Protein 6IDN (pdb70)

CATH classification: 3.20.20.80

InterPro domains:
  IPR001223 Glycoside hydrolase family 18, catalytic domain [PF00704] (3-207)
  IPR001223 Glycoside hydrolase family 18, catalytic domain [PS51910] (1-272)
  IPR001579 Glycosyl hydrolase family 18, active site [PS01095] (119-127)
  IPR017853 Glycoside hydrolase superfamily [SSF51445] (2-263)
  IPR045321 Chitinase Cts1-like [cd02877] (1-270)

Sequence (272 aa):
GEIAIYWGQDGGEGSLRETCDTDDYDIINIGFLTTFGHSTTPILNLTKHCNPATSACKFLSSEISYCKSKGIKVFLSSLGGGTGNYYLSSRDDDAASVAQYLWNNFLGGQSESRPLGDESLLDGIDFDIEEDGSNDYYDTLAEQLWILGGRRSGSNVYLAAAPACEFPDYYYLREAINTSLFDYVWVQFYNNPRCHYLGNATTNLLNSWNNDWSSTILTDDLFLGLPAAPQAAPGGGFIEADDLISEVLPTIKATYDYGGVMLWSKYYDDDDYSSSKIKPDV

Solvent-accessible surface area: 11115 Å² total; per-residue (Å²): 72,49,0,0,0,3,5,0,60,47,29,65,8,21,41,0,95,104,0,0,63,56,91,24,8,40,0,0,0,0,1,11,0,19,12,0,3,38,119,41,116,28,94,14,58,1,45,184,40,17,73,20,96,91,65,55,0,78,105,2,20,76,27,0,44,64,0,57,90,78,60,11,50,0,0,0,0,0,0,1,57,120,32,78,3,86,3,65,40,146,115,18,0,34,72,9,0,74,46,0,19,40,16,0,2,40,10,133,40,186,58,13,24,2,8,116,48,33,6,27,0,0,0,0,5,3,71,46,36,50,22,60,71,1,39,4,0,0,67,47,0,146,66,22,4,60,194,66,74,53,116,21,53,1,0,0,2,1,37,0,77,73,59,12,141,59,0,130,73,0,8,124,29,53,50,3,36,11,0,0,0,12,0,18,84,21,75,177,8,5,32,117,70,81,7,79,77,0,30,73,10,0,68,98,51,3,41,83,21,116,8,107,43,0,0,0,0,0,0,4,18,73,125,9,3,126,43,26,4,60,1,82,5,95,49,0,44,80,67,0,1,80,55,0,93,91,23,191,7,32,7,0,0,0,0,58,6,32,102,72,11,137,66,8,2,63,114,0,58,116,52,18

B-factor: mean 26.03, std 10.01, range [10.82, 67.91]

Secondary structure (DSSP, 8-state):
-EEEEEESS-TTS--HHHHHHTS--SEEEEEEEEEESTTPPPEE--TTS--GGGTTTTTHHHHHHHHHHTT-EEEEEEEESS-EE---SHHHHHHHHHHHHHHTSSS--S--TT-SSPP-EEEEEE-SS--TTHHHHHHHHHHHHHHHT---EEEE--BSSSSPTTTHHHHTTS--SEEEEE-SS-TTTS-BSBSHHHHHIIIIIGGGS--SEEEEEEESSGGG-TTS----HHHIIIIIHHHHTTSTTEEEEEEE-GGG-SSHHHHHGGG-

Organism: NCBI:txid89640

Structure (mmCIF, N/CA/C/O backbone):
data_6IDN
#
_entry.id   6IDN
#
_cell.length_a   59.490
_cell.length_b   59.490
_cell.length_c   171.200
_cell.angle_alpha   90.000
_cell.angle_beta   90.000
_cell.angle_gamma   90.000
#
_symmetry.space_group_name_H-M   'P 43 21 2'
#
loop_
_entity.id
_entity.type
_entity.pdbx_description
1 polymer 'ICChI, a glycosylated chitinase'
2 branched alpha-L-fucopyranose-(1-3)-[2-acetamido-2-deoxy-beta-D-glucopyranose-(1-4)]2-acetamido-2-deoxy-beta-D-glucopyranose
3 branched beta-D-xylopyranose-(1-2)-[alpha-D-mannopyranose-(1-3)]beta-D-mannopyranose-(1-4)-2-acetamido-2-deoxy-beta-D-glucopyranose-(1-4)-[alpha-L-fucopyranose-(1-3)]2-acetamido-2-deoxy-beta-D-glucopyranose
4 non-polymer 'CALCIUM ION'
5 water water
#
loop_
_atom_site.group_PDB
_atom_site.id
_atom_site.type_symbol
_atom_site.label_atom_id
_atom_site.label_alt_id
_atom_site.label_comp_id
_atom_site.label_asym_id
_atom_site.label_entity_id
_atom_site.label_seq_id
_atom_site.pdbx_PDB_ins_code
_atom_site.Cartn_x
_atom_site.Cartn_y
_atom_site.Cartn_z
_atom_site.occupancy
_atom_site.B_iso_or_equiv
_atom_site.auth_seq_id
_atom_site.auth_comp_id
_atom_site.auth_asym_id
_atom_site.auth_atom_id
_atom_site.pdbx_PDB_model_num
ATOM 1 N N . GLY A 1 1 ? 27.80168 31.81694 24.29600 1.000 42.76371 1 GLY A N 1
ATOM 2 C CA . GLY A 1 1 ? 26.35704 31.97796 24.28771 1.000 25.12962 1 GLY A CA 1
ATOM 3 C C . GLY A 1 1 ? 25.61252 30.66085 24.37788 1.000 23.78129 1 GLY A C 1
ATOM 4 O O . GLY A 1 1 ? 26.16840 29.60339 24.08427 1.000 28.18222 1 GLY A O 1
ATOM 5 N N . GLU A 1 2 ? 24.34742 30.73443 24.78601 1.000 19.66748 2 GLU A N 1
ATOM 6 C CA . GLU A 1 2 ? 23.48456 29.57875 24.98134 1.000 18.65149 2 GLU A CA 1
ATOM 7 C C . GLU A 1 2 ? 22.27764 29.66758 24.05463 1.000 20.72291 2 GLU A C 1
ATOM 8 O O . GLU A 1 2 ? 21.92133 30.73971 23.56344 1.000 19.69853 2 GLU A O 1
ATOM 14 N N . ILE A 1 3 ? 21.64274 28.52255 23.82389 1.000 19.98543 3 ILE A N 1
ATOM 15 C CA . ILE A 1 3 ? 20.35553 28.46995 23.14189 1.000 19.65225 3 ILE A CA 1
ATOM 16 C C . ILE A 1 3 ? 19.31995 27.91287 24.10547 1.000 22.19837 3 ILE A C 1
ATOM 17 O O . ILE A 1 3 ? 19.53517 26.85830 24.71414 1.000 22.15522 3 ILE A O 1
ATOM 22 N N . ALA A 1 4 ? 18.20595 28.62541 24.24541 1.000 17.06346 4 ALA A N 1
ATOM 23 C CA . ALA A 1 4 ? 17.04315 28.15989 24.98735 1.000 16.96421 4 ALA A CA 1
ATOM 24 C C . ALA A 1 4 ? 15.94312 27.83273 23.99467 1.000 18.14739 4 ALA A C 1
ATOM 25 O O . ALA A 1 4 ? 15.81213 28.50173 22.96885 1.000 18.76088 4 ALA A O 1
ATOM 27 N N . ILE A 1 5 ? 15.14702 26.81067 24.29190 1.000 18.65046 5 ILE A N 1
ATOM 28 C CA . ILE A 1 5 ? 14.05001 26.45843 23.40034 1.000 19.46738 5 ILE A CA 1
ATOM 29 C C . ILE A 1 5 ? 12.83456 26.07135 24.22261 1.000 18.39069 5 ILE A C 1
ATOM 30 O O . ILE A 1 5 ? 12.95402 25.54493 25.33090 1.000 20.08239 5 ILE A O 1
ATOM 35 N N . TYR A 1 6 ? 11.65287 26.32899 23.65447 1.000 17.59273 6 TYR A N 1
ATOM 36 C CA . TYR A 1 6 ? 10.39014 25.89859 24.24299 1.000 16.59784 6 TYR A CA 1
ATOM 37 C C . TYR A 1 6 ? 10.00750 24.49985 23.77131 1.000 18.69650 6 TYR A C 1
ATOM 38 O O . TYR A 1 6 ? 10.10081 24.17597 22.58270 1.000 20.56788 6 TYR A O 1
ATOM 47 N N . TRP A 1 7 ? 9.54236 23.69410 24.71559 1.000 18.78075 7 TRP A N 1
ATOM 48 C CA . TRP A 1 7 ? 9.06892 22.34926 24.43282 1.000 18.98771 7 TRP A CA 1
ATOM 49 C C . TRP A 1 7 ? 7.76498 22.13501 25.18399 1.000 21.69481 7 TRP A C 1
ATOM 50 O O . TRP A 1 7 ? 7.55626 22.69615 26.26326 1.000 19.97964 7 TRP A O 1
ATOM 61 N N . GLY A 1 8 ? 6.87709 21.34427 24.58831 1.000 23.09226 8 GLY A N 1
ATOM 62 C CA . GLY A 1 8 ? 5.65171 20.96260 25.26181 1.000 23.51864 8 GLY A CA 1
ATOM 63 C C . GLY A 1 8 ? 4.38616 21.15568 24.45402 1.000 26.59726 8 GLY A C 1
ATOM 64 O O . GLY A 1 8 ? 3.37559 20.50267 24.72600 1.000 26.80750 8 GLY A O 1
ATOM 65 N N . GLN A 1 9 ? 4.41315 22.04299 23.45791 1.000 26.33970 9 GLN A N 1
ATOM 66 C CA . GLN A 1 9 ? 3.18307 22.49036 22.82416 1.000 25.37455 9 GLN A CA 1
ATOM 67 C C . GLN A 1 9 ? 2.92366 21.84226 21.46612 1.000 27.12357 9 GLN A C 1
ATOM 68 O O . GLN A 1 9 ? 2.04298 22.30439 20.72885 1.000 29.86961 9 GLN A O 1
ATOM 74 N N . ASP A 1 10 ? 3.62947 20.76227 21.13281 1.000 30.05549 10 ASP A N 1
ATOM 75 C CA . ASP A 1 10 ? 3.25215 19.93464 19.99129 1.000 28.84194 10 ASP A CA 1
ATOM 76 C C . ASP A 1 10 ? 3.75191 18.51567 20.22600 1.000 28.60725 10 ASP A C 1
ATOM 77 O O . ASP A 1 10 ? 4.96334 18.28567 20.30241 1.000 32.03309 10 ASP A O 1
ATOM 82 N N . GLY A 1 11 ? 2.81749 17.56640 20.34673 1.000 30.41431 11 GLY A N 1
ATOM 83 C CA . GLY A 1 11 ? 3.16436 16.19364 20.68778 1.000 32.97196 11 GLY A CA 1
ATOM 84 C C . GLY A 1 11 ? 4.08331 15.50890 19.69539 1.000 37.65147 11 GLY A C 1
ATOM 85 O O . GLY A 1 11 ? 4.72527 14.51311 20.04481 1.000 37.16468 11 GLY A O 1
ATOM 86 N N . GLY A 1 12 ? 4.16920 16.01910 18.47108 1.000 35.96067 12 GLY A N 1
ATOM 87 C CA . GLY A 1 12 ? 5.06750 15.47806 17.47363 1.000 34.75711 12 GLY A CA 1
ATOM 88 C C . GLY A 1 12 ? 6.45149 16.08775 17.42276 1.000 39.27085 12 GLY A C 1
ATOM 89 O O . GLY A 1 12 ? 7.24105 15.72827 16.54089 1.000 39.01639 12 GLY A O 1
ATOM 90 N N . GLU A 1 13 ? 6.78810 16.99436 18.34107 1.000 31.34921 13 GLU A N 1
ATOM 91 C CA . GLU A 1 13 ? 8.09369 17.64123 18.29927 1.000 29.47540 13 GLU A CA 1
ATOM 92 C C . GLU A 1 13 ? 9.20890 16.77333 18.86022 1.000 37.14709 13 GLU A C 1
ATOM 93 O O . GLU A 1 13 ? 10.35754 17.22336 18.90519 1.000 30.02046 13 GLU A O 1
ATOM 99 N N . GLY A 1 14 ? 8.91427 15.54057 19.25331 1.000 31.46184 14 GLY A N 1
ATOM 100 C CA . GLY A 1 14 ? 9.90650 14.68758 19.86828 1.000 35.48900 14 GLY A CA 1
ATOM 101 C C . GLY A 1 14 ? 9.81029 14.70787 21.38563 1.000 30.85869 14 GLY A C 1
ATOM 102 O O . GLY A 1 14 ? 9.22629 15.60845 21.99427 1.000 30.27010 14 GLY A O 1
ATOM 103 N N . SER A 1 15 ? 10.38626 13.67763 22.00431 1.000 31.98601 15 SER A N 1
ATOM 104 C CA . SER A 1 15 ? 10.39051 13.60113 23.45654 1.000 31.16426 15 SER A CA 1
ATOM 105 C C . SER A 1 15 ? 11.34365 14.63997 24.04051 1.000 32.54587 15 SER A C 1
ATOM 106 O O . SER A 1 15 ? 12.17569 15.23442 23.34485 1.000 33.22449 15 SER A O 1
ATOM 109 N N . LEU A 1 16 ? 11.19574 14.88514 25.34026 1.000 30.48103 16 LEU A N 1
ATOM 110 C CA . LEU A 1 16 ? 12.12648 15.78608 26.00486 1.000 26.27607 16 LEU A CA 1
ATOM 111 C C . LEU A 1 16 ? 13.54405 15.23001 25.94357 1.000 27.22385 16 LEU A C 1
ATOM 112 O O . LEU A 1 16 ? 14.50351 15.97559 25.72706 1.000 29.06782 16 LEU A O 1
ATOM 117 N N . ARG A 1 17 ? 13.69168 13.91092 26.10664 1.000 29.23873 17 ARG A N 1
ATOM 118 C CA . ARG A 1 17 ? 15.01114 13.29245 25.99713 1.000 30.50577 17 ARG A CA 1
ATOM 119 C C . ARG A 1 17 ? 15.61651 13.52470 24.61723 1.000 30.90554 17 ARG A C 1
ATOM 120 O O . ARG A 1 17 ? 16.79418 13.87569 24.49740 1.000 30.72544 17 ARG A O 1
ATOM 128 N N . GLU A 1 18 ? 14.82625 13.32005 23.56162 1.000 31.65099 18 GLU A N 1
ATOM 129 C CA . GLU A 1 18 ? 15.33037 13.54878 22.21169 1.000 32.19523 18 GLU A CA 1
ATOM 130 C C . GLU A 1 18 ? 15.68832 15.01225 22.00317 1.000 30.07983 18 GLU A C 1
ATOM 131 O O . GLU A 1 18 ? 16.67595 15.33625 21.32960 1.000 30.29734 18 GLU A O 1
ATOM 137 N N . THR A 1 19 ? 14.88251 15.90854 22.56133 1.000 28.20221 19 THR A N 1
ATOM 138 C CA . THR A 1 19 ? 15.18870 17.32850 22.47947 1.000 26.28020 19 THR A CA 1
ATOM 139 C C . THR A 1 19 ? 16.53692 17.63173 23.12256 1.000 27.79736 19 THR A C 1
ATOM 140 O O . THR A 1 19 ? 17.38064 18.32475 22.53997 1.000 25.92282 19 THR A O 1
ATOM 144 N N . CYS A 1 20 ? 16.77329 17.09199 24.31795 1.000 29.42035 20 CYS A N 1
ATOM 145 C CA . CYS A 1 20 ? 18.06401 17.30819 24.95512 1.000 26.13812 20 CYS A CA 1
ATOM 146 C C . CYS A 1 20 ? 19.18709 16.65054 24.16573 1.000 27.67786 20 CYS A C 1
ATOM 147 O O . CYS A 1 20 ? 20.29095 17.19757 24.07863 1.000 28.48758 20 CYS A O 1
ATOM 150 N N . ASP A 1 21 ? 18.92398 15.47875 23.57860 1.000 29.56046 21 ASP A N 1
ATOM 151 C CA . ASP A 1 21 ? 19.95024 14.75551 22.83753 1.000 31.58939 21 ASP A CA 1
ATOM 152 C C . ASP A 1 21 ? 20.33289 15.41610 21.50987 1.000 31.61155 21 ASP A C 1
ATOM 153 O O . ASP A 1 21 ? 21.26889 14.94801 20.85486 1.000 33.30578 21 ASP A O 1
ATOM 158 N N . THR A 1 22 ? 19.66073 16.48624 21.08454 1.000 30.64901 22 THR A N 1
ATOM 159 C CA . THR A 1 22 ? 20.18702 17.24904 19.95714 1.000 33.18857 22 THR A CA 1
ATOM 160 C C . THR A 1 22 ? 21.51250 17.90708 20.29953 1.000 29.62107 22 THR A C 1
ATOM 161 O O . THR A 1 22 ? 22.29097 18.21813 19.38770 1.000 31.20763 22 THR A O 1
ATOM 165 N N . ASP A 1 23 ? 21.77742 18.12282 21.59124 1.000 28.64214 23 ASP A N 1
ATOM 166 C CA . ASP A 1 23 ? 22.95687 18.82777 22.07795 1.000 29.06704 23 ASP A CA 1
ATOM 167 C C . ASP A 1 23 ? 23.01981 20.26157 21.55065 1.000 30.89238 23 ASP A C 1
ATOM 168 O O . ASP A 1 23 ? 24.07028 20.90539 21.60525 1.000 31.13504 23 ASP A O 1
ATOM 173 N N . ASP A 1 24 ? 21.89095 20.77395 21.05497 1.000 25.83759 24 ASP A N 1
ATOM 174 C CA . ASP A 1 24 ? 21.79898 22.15348 20.58961 1.000 28.54166 24 ASP A CA 1
ATOM 175 C C . ASP A 1 24 ? 21.33577 23.11636 21.66835 1.000 28.19832 24 ASP A C 1
ATOM 176 O O . ASP A 1 24 ? 21.53097 24.33020 21.51662 1.000 28.04438 24 ASP A O 1
ATOM 181 N N . TYR A 1 25 ? 20.72187 22.62072 22.74296 1.000 25.01537 25 TYR A N 1
ATOM 182 C CA . TYR A 1 25 ? 20.04717 23.48190 23.70876 1.000 20.33438 25 TYR A CA 1
ATOM 183 C C . TYR A 1 25 ? 20.71380 23.41127 25.07323 1.000 24.36276 25 TYR A C 1
ATOM 184 O O . TYR A 1 25 ? 21.10249 22.33339 25.54451 1.000 25.65966 25 TYR A O 1
ATOM 193 N N . ASP A 1 26 ? 20.85291 24.57524 25.68631 1.000 21.16038 26 ASP A N 1
ATOM 194 C CA . ASP A 1 26 ? 21.35401 24.69269 27.04137 1.000 21.15904 26 ASP A CA 1
ATOM 195 C C . ASP A 1 26 ? 20.25353 24.87903 28.06812 1.000 20.31156 26 ASP A C 1
ATOM 196 O O . ASP A 1 26 ? 20.50244 24.63713 29.25119 1.000 18.55530 26 ASP A O 1
ATOM 201 N N . ILE A 1 27 ? 19.06666 25.31474 27.63549 1.000 20.13639 27 ILE A N 1
ATOM 202 C CA . ILE A 1 27 ? 17.90403 25.56207 28.49240 1.000 18.05735 27 ILE A CA 1
ATOM 203 C C . ILE A 1 27 ? 16.65658 25.08626 27.76101 1.000 18.49669 27 ILE A C 1
ATOM 204 O O . ILE A 1 27 ? 16.49061 25.36376 26.56842 1.000 17.97029 27 ILE A O 1
ATOM 209 N N . ILE A 1 28 ? 15.78461 24.36541 28.46422 1.000 20.21127 28 ILE A N 1
ATOM 210 C CA . ILE A 1 28 ? 14.49377 23.94364 27.92218 1.000 20.73445 28 ILE A CA 1
ATOM 211 C C . ILE A 1 28 ? 13.41075 24.60120 28.75273 1.000 15.76730 28 ILE A C 1
ATOM 212 O O . ILE A 1 28 ? 13.35342 24.39403 29.96880 1.000 18.07289 28 ILE A O 1
ATOM 217 N N . ASN A 1 29 ? 12.53345 25.36005 28.10197 1.000 16.56863 29 ASN A N 1
ATOM 218 C CA . ASN A 1 29 ? 11.34094 25.89115 28.76183 1.000 16.95292 29 ASN A CA 1
ATOM 219 C C . ASN A 1 29 ? 10.16966 24.96913 28.44953 1.000 17.76426 29 ASN A C 1
ATOM 220 O O . ASN A 1 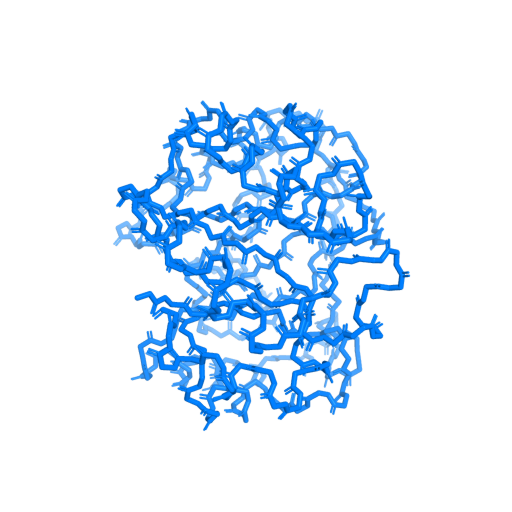29 ? 9.73911 24.88313 27.29681 1.000 17.98426 29 ASN A O 1
ATOM 225 N N . ILE A 1 30 ? 9.63004 24.31252 29.47308 1.000 17.57181 30 ILE A N 1
ATOM 226 C CA . ILE A 1 30 ? 8.47967 23.42639 29.30304 1.000 19.18707 30 ILE A CA 1
ATOM 227 C C . ILE A 1 30 ? 7.21846 24.27250 29.47283 1.000 18.53434 30 ILE A C 1
ATOM 228 O O . ILE A 1 30 ? 6.93575 24.76830 30.56695 1.000 18.68332 30 ILE A O 1
ATOM 233 N N . GLY A 1 31 ? 6.45126 24.43767 28.40232 1.000 19.61537 31 GLY A N 1
ATOM 234 C CA . GLY A 1 31 ? 5.22828 25.23355 28.43833 1.000 20.15540 31 GLY A CA 1
ATOM 235 C C . GLY A 1 31 ? 4.03286 24.33480 28.17544 1.000 21.08498 31 GLY A C 1
ATOM 236 O O . GLY A 1 31 ? 4.13749 23.38485 27.39573 1.000 22.32603 31 GLY A O 1
ATOM 237 N N . PHE A 1 32 ? 2.89305 24.62525 28.81859 1.000 23.13739 32 PHE A N 1
ATOM 238 C CA . PHE A 1 32 ? 2.65108 25.80177 29.65783 1.000 22.36051 32 PHE A CA 1
ATOM 239 C C . PHE A 1 32 ? 1.75889 25.48991 30.84449 1.000 20.50634 32 PHE A C 1
ATOM 240 O O . PHE A 1 32 ? 0.88800 24.62799 30.76255 1.000 21.37714 32 PHE A O 1
ATOM 248 N N . LEU A 1 33 ? 1.95586 26.20391 31.95079 1.000 19.31267 33 LEU A N 1
ATOM 249 C CA . LEU A 1 33 ? 0.95237 26.23124 33.01593 1.000 20.66547 33 LEU A CA 1
ATOM 250 C C . LEU A 1 33 ? -0.07157 27.28537 32.60949 1.000 21.70247 33 LEU A C 1
ATOM 251 O O . LEU A 1 33 ? 0.19032 28.48886 32.70019 1.000 20.12331 33 LEU A O 1
ATOM 256 N N . THR A 1 34 ? -1.23176 26.83675 32.11856 1.000 22.82335 34 THR A N 1
ATOM 257 C CA . THR A 1 34 ? -2.17945 27.72270 31.44803 1.000 21.55338 34 THR A CA 1
ATOM 258 C C . THR A 1 34 ? -3.28964 28.25206 32.34929 1.000 25.60240 34 THR A C 1
ATOM 259 O O . THR A 1 34 ? -3.92992 29.24697 31.98238 1.000 22.68325 34 THR A O 1
ATOM 263 N N . THR A 1 35 ? -3.55166 27.60980 33.49058 1.000 22.91889 35 THR A N 1
ATOM 264 C CA . THR A 1 35 ? -4.41472 28.16055 34.53080 1.000 21.74317 35 THR A CA 1
ATOM 265 C C . THR A 1 35 ? -3.62973 28.20801 35.83209 1.000 19.49154 35 THR A C 1
ATOM 266 O O . THR A 1 35 ? -3.02875 27.20303 36.22264 1.000 22.47239 35 THR A O 1
ATOM 270 N N . PHE A 1 36 ? -3.61325 29.37486 36.47861 1.000 21.97051 36 PHE A N 1
ATOM 271 C CA . PHE A 1 36 ? -3.07194 29.51401 37.82944 1.000 20.39165 36 PHE A CA 1
ATOM 272 C C . PHE A 1 36 ? -3.54245 30.84200 38.40155 1.000 20.92525 36 PHE A C 1
ATOM 273 O O . PHE A 1 36 ? -4.00715 31.71949 37.67058 1.000 21.06765 36 PHE A O 1
ATOM 281 N N . GLY A 1 37 ? -3.43128 30.96592 39.72198 1.000 20.23632 37 GLY A N 1
ATOM 282 C CA . GLY A 1 37 ? -3.80098 32.18010 40.41539 1.000 21.99793 37 GLY A CA 1
ATOM 283 C C . GLY A 1 37 ? -5.28586 32.24506 40.71225 1.000 20.99464 37 GLY A C 1
ATOM 284 O O . GLY A 1 37 ? -6.08232 31.40694 40.29417 1.000 23.41428 37 GLY A O 1
ATOM 285 N N . HIS A 1 38 ? -5.65387 33.29389 41.44973 1.000 24.23634 38 HIS A N 1
ATOM 286 C CA . HIS A 1 38 ? -7.04204 33.59718 41.81424 1.000 24.35888 38 HIS A CA 1
ATOM 287 C C . HIS A 1 38 ? -7.78563 32.34845 42.30503 1.000 27.01881 38 HIS A C 1
ATOM 288 O O . HIS A 1 38 ? -8.93818 32.09056 41.94499 1.000 27.70265 38 HIS A O 1
ATOM 295 N N . SER A 1 39 ? -7.09533 31.56254 43.14098 1.000 28.20705 39 SER A N 1
ATOM 296 C CA . SER A 1 39 ? -7.64868 30.43339 43.88747 1.000 26.28836 39 SER A CA 1
ATOM 297 C C . SER A 1 39 ? -8.03478 29.25460 43.00180 1.000 27.64279 39 SER A C 1
ATOM 298 O O . SER A 1 39 ? -8.78715 28.37616 43.43822 1.000 33.64532 39 SER A O 1
ATOM 301 N N . THR A 1 40 ? -7.52058 29.19402 41.77614 1.000 29.21066 40 THR A N 1
ATOM 302 C CA . THR A 1 40 ? -7.75583 28.04613 40.91844 1.000 24.31031 40 THR A CA 1
ATOM 303 C C . THR A 1 40 ? -6.80856 26.90717 41.26134 1.000 34.00645 40 THR A C 1
ATOM 304 O O . THR A 1 40 ? -5.71982 27.10511 41.80274 1.000 27.83337 40 THR A O 1
ATOM 308 N N . THR A 1 41 ? -7.24245 25.70144 40.92875 1.000 29.38081 41 THR A N 1
ATOM 309 C CA . THR A 1 41 ? -6.32969 24.57593 40.83734 1.000 29.70913 41 THR A CA 1
ATOM 310 C C . THR A 1 41 ? -5.53841 24.70411 39.54222 1.000 25.93146 41 THR A C 1
ATOM 311 O O . THR A 1 41 ? -6.13803 24.68517 38.46208 1.000 29.07492 41 THR A O 1
ATOM 315 N N . PRO A 1 42 ? -4.21631 24.86887 39.59578 1.000 26.00489 42 PRO A N 1
ATOM 316 C CA . PRO A 1 42 ? -3.47295 25.12935 38.35906 1.000 24.75510 42 PRO A CA 1
ATOM 317 C C . PRO A 1 42 ? -3.58037 23.97478 37.37589 1.000 28.23443 42 PRO A C 1
ATOM 318 O O . PRO A 1 42 ? -3.78707 22.81536 37.75047 1.000 28.31560 42 PRO A O 1
ATOM 322 N N . ILE A 1 43 ? -3.48363 24.31999 36.09764 1.000 26.22730 43 ILE A N 1
ATOM 323 C CA . ILE A 1 43 ? -3.61732 23.36577 35.00610 1.000 26.83576 43 ILE A CA 1
ATOM 324 C C . ILE A 1 43 ? -2.35176 23.42855 34.16703 1.000 23.66495 43 ILE A C 1
ATOM 325 O O . ILE A 1 43 ? -1.95267 24.50981 33.71152 1.000 27.08985 43 ILE A O 1
ATOM 330 N N . LEU A 1 44 ? -1.72922 22.27673 33.95187 1.000 26.26910 44 LEU A N 1
ATOM 331 C CA . LEU A 1 44 ? -0.55694 22.17216 33.09554 1.000 25.64285 44 LEU A CA 1
ATOM 332 C C . LEU A 1 44 ? -0.95698 21.52700 31.77699 1.000 26.66711 44 LEU A C 1
ATOM 333 O O . LEU A 1 44 ? -1.65310 20.50995 31.76436 1.000 30.37831 44 LEU A O 1
ATOM 338 N N . ASN A 1 45 ? -0.51354 22.12434 30.67204 1.000 25.46368 45 ASN A N 1
ATOM 339 C CA . ASN A 1 45 ? -0.86361 21.69574 29.32227 1.000 26.05064 45 ASN A CA 1
ATOM 340 C C . ASN A 1 45 ? 0.42431 21.31243 28.61193 1.000 28.24212 45 ASN A C 1
ATOM 341 O O . ASN A 1 45 ? 1.26258 22.17815 28.34075 1.000 25.79201 45 ASN A O 1
ATOM 346 N N . LEU A 1 46 ? 0.59008 20.02823 28.31674 1.000 27.55100 46 LEU A N 1
ATOM 347 C CA . LEU A 1 46 ? 1.70439 19.55744 27.50272 1.000 27.48251 46 LEU A CA 1
ATOM 348 C C . LEU A 1 46 ? 1.17792 18.96772 26.20218 1.000 32.41296 46 LEU A C 1
ATOM 349 O O . LEU A 1 46 ? 1.72576 18.00186 25.66768 1.000 31.14790 46 LEU A O 1
ATOM 354 N N . THR A 1 47 ? 0.11824 19.59504 25.67669 1.000 30.29477 47 THR A N 1
ATOM 355 C CA . THR A 1 47 ? -0.65788 19.15690 24.51976 1.000 32.78750 47 THR A CA 1
ATOM 356 C C . THR A 1 47 ? -0.74902 17.63620 24.47023 1.000 35.64123 47 THR A C 1
ATOM 357 O O . THR A 1 47 ? -1.22635 17.01986 25.43145 1.000 36.82809 47 THR A O 1
ATOM 361 N N . LYS A 1 48 ? -0.31219 17.01139 23.37854 1.000 36.92063 48 LYS A N 1
ATOM 362 C CA . LYS A 1 48 ? -0.50855 15.57310 23.23549 1.000 39.97745 48 LYS A CA 1
ATOM 363 C C . LYS A 1 48 ? 0.68499 14.75185 23.71364 1.000 39.63761 48 LYS A C 1
ATOM 364 O O . LYS A 1 48 ? 0.72542 13.54527 23.46400 1.000 42.12240 48 LYS A O 1
ATOM 370 N N . HIS A 1 49 ? 1.65126 15.36522 24.39423 1.000 36.82797 49 HIS A N 1
ATOM 371 C CA . HIS A 1 49 ? 2.75144 14.59561 24.96616 1.000 36.69557 49 HIS A CA 1
ATOM 372 C C . HIS A 1 49 ? 2.24692 13.63247 26.03222 1.000 38.59473 49 HIS A C 1
ATOM 373 O O . HIS A 1 49 ? 2.53887 12.43247 25.99422 1.000 40.71152 49 HIS A O 1
ATOM 380 N N . CYS A 1 50 ? 1.48761 14.14883 26.99054 1.000 37.98800 50 CYS A N 1
ATOM 381 C CA . CYS A 1 50 ? 0.93975 13.38317 28.10451 1.000 39.70081 50 CYS A CA 1
ATOM 382 C C . CYS A 1 50 ? -0.05504 14.27851 28.82698 1.000 38.83949 50 CYS A C 1
ATOM 383 O O . CYS A 1 50 ? -0.01545 15.50757 28.69968 1.000 36.39833 50 CYS A O 1
ATOM 386 N N . ASN A 1 51 ? -0.94874 13.64427 29.58587 1.000 41.02952 51 ASN A N 1
ATOM 387 C CA . ASN A 1 51 ? -1.97473 14.35057 30.33838 1.000 42.45841 51 ASN A CA 1
ATOM 388 C C . ASN A 1 51 ? -1.51424 14.51817 31.77757 1.000 42.24468 51 ASN A C 1
ATOM 389 O O . ASN A 1 51 ? -1.45261 13.52141 32.51513 1.000 44.08662 51 ASN A O 1
ATOM 394 N N . PRO A 1 52 ? -1.19301 15.73614 32.22709 1.000 37.93932 52 PRO A N 1
ATOM 395 C CA . PRO A 1 52 ? -0.78198 15.90198 33.63021 1.000 37.80271 52 PRO A CA 1
ATOM 396 C C . PRO A 1 52 ? -1.90343 15.64561 34.61570 1.000 49.80959 52 PRO A C 1
ATOM 397 O O . PRO A 1 52 ? -1.66057 15.07174 35.68499 1.000 56.46703 52 PRO A O 1
ATOM 401 N N . ALA A 1 53 ? -3.13266 16.04990 34.28695 1.000 47.09051 53 ALA A N 1
ATOM 402 C CA . ALA A 1 53 ? -4.21511 15.98966 35.26220 1.000 47.62874 53 ALA A CA 1
ATOM 403 C C . ALA A 1 53 ? -4.57341 14.56326 35.65183 1.000 50.92231 53 ALA A C 1
ATOM 404 O O . ALA A 1 53 ? -5.16068 14.35890 36.71932 1.000 60.30087 53 ALA A O 1
ATOM 406 N N . THR A 1 54 ? -4.23552 13.57388 34.82232 1.000 49.30914 54 THR A N 1
ATOM 407 C CA . THR A 1 54 ? -4.50428 12.17486 35.13551 1.000 53.51665 54 THR A CA 1
ATOM 408 C C . THR A 1 54 ? -3.23139 11.39884 35.46470 1.000 57.14861 54 THR A C 1
ATOM 409 O O . THR A 1 54 ? -3.19548 10.17419 35.29727 1.000 63.27332 54 THR A O 1
ATOM 413 N N . SER A 1 55 ? -2.18437 12.09530 35.91631 1.000 52.05951 55 SER A N 1
ATOM 414 C CA . SER A 1 55 ? -0.96761 11.50413 36.47258 1.000 52.58237 55 SER A CA 1
ATOM 415 C C . SER A 1 55 ? -0.16331 10.69652 35.45777 1.000 50.69724 55 SER A C 1
ATOM 416 O O . SER A 1 55 ? 0.64975 9.84899 35.84310 1.000 54.68628 55 SER A O 1
ATOM 419 N N . ALA A 1 56 ? -0.34350 10.95484 34.16538 1.000 44.84464 56 ALA A N 1
ATOM 420 C CA . ALA A 1 56 ? 0.38129 10.24016 33.12472 1.000 45.68906 56 ALA A CA 1
ATOM 421 C C . ALA A 1 56 ? 1.62310 10.98362 32.64182 1.000 42.60762 56 ALA A C 1
ATOM 422 O O . ALA A 1 56 ? 2.17087 10.63648 31.59400 1.000 42.95890 56 ALA A O 1
ATOM 424 N N . CYS A 1 57 ? 2.08164 11.99688 33.37103 1.000 39.75738 57 CYS A N 1
ATOM 425 C CA . CYS A 1 57 ? 3.29913 12.70491 32.99999 1.000 37.03446 57 CYS A CA 1
ATOM 426 C C . CYS A 1 57 ? 4.44243 12.47115 33.97347 1.000 40.58465 57 CYS A C 1
ATOM 427 O O . CYS A 1 57 ? 5.50819 13.06794 33.80801 1.000 34.18593 57 CYS A O 1
ATOM 430 N N . LYS A 1 58 ? 4.25759 11.62235 34.98408 1.000 38.64572 58 LYS A N 1
ATOM 431 C CA . LYS A 1 58 ? 5.30854 11.44128 35.97682 1.000 37.68555 58 LYS A CA 1
ATOM 432 C C . LYS A 1 58 ? 6.56232 10.81525 35.37935 1.000 41.91929 58 LYS A C 1
ATOM 433 O O . LYS A 1 58 ? 7.65486 11.00437 35.92400 1.000 36.93289 58 LYS A O 1
ATOM 439 N N . PHE A 1 59 ? 6.43241 10.10357 34.25872 1.000 39.74684 59 PHE A N 1
ATOM 440 C CA . PHE A 1 59 ? 7.59388 9.54770 33.57580 1.000 42.83742 59 PHE A CA 1
ATOM 441 C C . PHE A 1 59 ? 8.60299 10.61703 33.17854 1.000 38.23707 59 PHE A C 1
ATOM 442 O O . PHE A 1 59 ? 9.77565 10.29556 32.95122 1.000 39.56755 59 PHE A O 1
ATOM 450 N N . LEU A 1 60 ? 8.17495 11.87402 33.06495 1.000 34.83662 60 LEU A N 1
ATOM 451 C CA . LEU A 1 60 ? 9.08387 12.91104 32.58892 1.000 32.24629 60 LEU A CA 1
ATOM 452 C C . LEU A 1 60 ? 10.23869 13.14132 33.55136 1.000 31.87130 60 LEU A C 1
ATOM 453 O O . LEU A 1 60 ? 11.29079 13.63754 33.13513 1.000 29.80342 60 LEU A O 1
ATOM 458 N N . SER A 1 61 ? 10.05501 12.78919 34.82489 1.000 33.41411 61 SER A N 1
ATOM 459 C CA . SER A 1 61 ? 11.11353 12.90472 35.82255 1.000 31.31016 61 SER A CA 1
ATOM 460 C C . SER A 1 61 ? 12.43168 12.32994 35.31247 1.000 34.36448 61 SER A C 1
ATOM 461 O O . SER A 1 61 ? 13.48776 12.96064 35.42851 1.000 31.66581 61 SER A O 1
ATOM 464 N N . SER A 1 62 ? 12.38963 11.12221 34.74701 1.000 36.08456 62 SER A N 1
ATOM 465 C CA . SER A 1 62 ? 13.62164 10.48456 34.29948 1.000 35.74714 62 SER A CA 1
ATOM 466 C C . SER A 1 62 ? 14.26022 11.25093 33.14820 1.000 35.59813 62 SER A C 1
ATOM 467 O O . SER A 1 62 ? 15.49118 11.31425 33.04768 1.000 34.79669 62 SER A O 1
ATOM 470 N N . GLU A 1 63 ? 13.44232 11.83683 32.26968 1.000 32.91067 63 GLU A N 1
ATOM 471 C CA . GLU A 1 63 ? 13.98570 12.58794 31.14346 1.000 31.70548 63 GLU A CA 1
ATOM 472 C C . GLU A 1 63 ? 14.50613 13.94981 31.59342 1.000 29.41904 63 GLU A C 1
ATOM 473 O O . GLU A 1 63 ? 15.53776 14.41826 31.09630 1.000 29.80352 63 GLU A O 1
ATOM 479 N N . ILE A 1 64 ? 13.81551 14.58811 32.54143 1.000 28.89912 64 ILE A N 1
ATOM 480 C CA . ILE A 1 64 ? 14.32885 15.81846 33.14411 1.000 31.75077 64 ILE A CA 1
ATOM 481 C C . ILE A 1 64 ? 15.67119 15.54262 33.81128 1.000 35.18492 64 ILE A C 1
ATOM 482 O O . ILE A 1 64 ? 16.65225 16.26855 33.61100 1.000 28.03872 64 ILE A O 1
ATOM 487 N N . SER A 1 65 ? 15.73775 14.47542 34.60994 1.000 29.41979 65 SER A N 1
ATOM 488 C CA . SER A 1 65 ? 16.99817 14.13244 35.25543 1.000 31.00843 65 SER A CA 1
ATOM 489 C C . SER A 1 65 ? 18.09837 13.91122 34.22623 1.000 32.01345 65 SER A C 1
ATOM 490 O O . SER A 1 65 ? 19.24424 14.33088 34.42685 1.000 33.45444 65 SER A O 1
ATOM 493 N N . TYR A 1 66 ? 17.76734 13.24656 33.12142 1.000 32.71018 66 TYR A N 1
ATOM 494 C CA . TYR A 1 66 ? 18.76149 12.99115 32.08538 1.000 33.79628 66 TYR A CA 1
ATOM 495 C C . TYR A 1 66 ? 19.22008 14.29433 31.43964 1.000 31.94083 66 TYR A C 1
ATOM 496 O O . TYR A 1 66 ? 20.42143 14.51200 31.24586 1.000 32.64336 66 TYR A O 1
ATOM 505 N N . CYS A 1 67 ? 18.27625 15.17834 31.10951 1.000 29.73502 67 CYS A N 1
ATOM 506 C CA . CYS A 1 67 ? 18.64361 16.48623 30.57161 1.000 28.00731 67 CYS A CA 1
ATOM 507 C C . CYS A 1 67 ? 19.57274 17.22239 31.52332 1.000 31.08012 67 CYS A C 1
ATOM 508 O O . CYS A 1 67 ? 20.59291 17.77926 31.10994 1.000 28.75807 67 CYS A O 1
ATOM 511 N N . LYS A 1 68 ? 19.23298 17.23277 32.81348 1.000 27.61096 68 LYS A N 1
ATOM 512 C CA . LYS A 1 68 ? 20.06786 17.93913 33.77931 1.000 27.61214 68 LYS A CA 1
ATOM 513 C C . LYS A 1 68 ? 21.44790 17.30111 33.90688 1.000 29.97348 68 LYS A C 1
ATOM 514 O O . LYS A 1 68 ? 22.44032 18.01280 34.10737 1.000 30.19347 68 LYS A O 1
ATOM 520 N N . SER A 1 69 ? 21.54099 15.97355 33.76440 1.000 31.92919 69 SER A N 1
ATOM 521 C CA . SER A 1 69 ? 22.84132 15.31330 33.81164 1.000 34.36642 69 SER A CA 1
ATOM 522 C C . SER A 1 69 ? 23.76132 15.78822 32.69539 1.000 37.41143 69 SER A C 1
ATOM 523 O O . SER A 1 69 ? 24.98292 15.67242 32.82329 1.000 36.22111 69 SER A O 1
ATOM 526 N N . LYS A 1 70 ? 23.21109 16.34746 31.61961 1.000 33.26303 70 LYS A N 1
ATOM 527 C CA . LYS A 1 70 ? 24.01873 16.89330 30.53870 1.000 32.94056 70 LYS A CA 1
ATOM 528 C C . LYS A 1 70 ? 24.30630 18.38088 30.70930 1.000 31.36170 70 LYS A C 1
ATOM 529 O O . LYS A 1 70 ? 24.81218 19.01059 29.77382 1.000 35.33963 70 LYS A O 1
ATOM 535 N N . GLY A 1 71 ? 23.99663 18.95131 31.87060 1.000 33.12919 71 GLY A N 1
ATOM 536 C CA . GLY A 1 71 ? 24.18982 20.36816 32.10144 1.000 31.36127 71 GLY A CA 1
ATOM 537 C C . GLY A 1 71 ? 23.11435 21.26065 31.53559 1.000 32.35755 71 GLY A C 1
ATOM 538 O O . GLY A 1 71 ? 23.31486 22.47667 31.46879 1.000 28.93544 71 GLY A O 1
ATOM 539 N N . ILE A 1 72 ? 21.98884 20.70440 31.12370 1.000 25.49026 72 ILE A N 1
ATOM 540 C CA . ILE A 1 72 ? 20.88846 21.48718 30.57172 1.000 24.93519 72 ILE A CA 1
ATOM 541 C C . ILE A 1 72 ? 19.95776 21.88602 31.70885 1.000 26.49834 72 ILE A C 1
ATOM 542 O O . ILE A 1 72 ? 19.57985 21.05094 32.53673 1.000 23.53065 72 ILE A O 1
ATOM 547 N N . LYS A 1 73 ? 19.58970 23.16862 31.76794 1.000 22.08230 73 LYS A N 1
ATOM 548 C CA . LYS A 1 73 ? 18.60212 23.62146 32.73883 1.000 20.62197 73 LYS A CA 1
ATOM 549 C C . LYS A 1 73 ? 17.20698 23.44542 32.16267 1.000 19.43990 73 LYS A C 1
ATOM 550 O O . LYS A 1 73 ? 16.99581 23.59419 30.95326 1.000 22.67868 73 LYS A O 1
ATOM 556 N N . VAL A 1 74 ? 16.25800 23.12359 33.03245 1.000 20.08769 74 VAL A N 1
ATOM 557 C CA . VAL A 1 74 ? 14.88470 22.85250 32.62421 1.000 19.41721 74 VAL A CA 1
ATOM 558 C C . VAL A 1 74 ? 13.96602 23.73150 33.45952 1.000 17.37563 74 VAL A C 1
ATOM 559 O O . VAL A 1 74 ? 13.96067 23.62645 34.69040 1.000 16.41718 74 VAL A O 1
ATOM 563 N N . PHE A 1 75 ? 13.21124 24.61851 32.79804 1.000 18.47367 75 PHE A N 1
ATOM 564 C CA . PHE A 1 75 ? 12.28118 25.50869 33.47671 1.000 17.61102 75 PHE A CA 1
ATOM 565 C C . PHE A 1 75 ? 10.83854 25.12494 33.16043 1.000 16.20977 75 PHE A C 1
ATOM 566 O O . PHE A 1 75 ? 10.54723 24.60100 32.08280 1.000 19.98092 75 PHE A O 1
ATOM 574 N N . LEU A 1 76 ? 9.93197 25.44824 34.08802 1.000 16.49955 76 LEU A N 1
ATOM 575 C CA . LEU A 1 76 ? 8.49851 25.44022 33.80220 1.000 15.77165 76 LEU A CA 1
ATOM 576 C C . LEU A 1 76 ? 8.06372 26.83587 33.37007 1.000 15.60128 76 LEU A C 1
ATOM 577 O O . LEU A 1 76 ? 8.34718 27.81897 34.06604 1.000 17.32601 76 LEU A O 1
ATOM 582 N N A SER A 1 77 ? 7.36806 26.92451 32.23784 0.644 15.32336 77 SER A N 1
ATOM 583 N N B SER A 1 77 ? 7.36613 26.91220 32.23918 0.356 14.84996 77 SER A N 1
ATOM 584 C CA A SER A 1 77 ? 6.92315 28.20803 31.70188 0.644 16.42214 77 SER A CA 1
ATOM 585 C CA B SER A 1 77 ? 6.89441 28.18266 31.70543 0.356 15.31866 77 SER A CA 1
ATOM 586 C C A SER A 1 77 ? 5.47115 28.46804 32.08846 0.644 17.43890 77 SER A C 1
ATOM 587 C C B SER A 1 77 ? 5.45829 28.44236 32.14005 0.356 15.78096 77 SER A C 1
ATOM 588 O O A SER A 1 77 ? 4.58245 27.67601 31.75657 0.644 18.59107 77 SER A O 1
ATOM 589 O O B SER A 1 77 ? 4.57000 27.61655 31.90746 0.356 19.91167 77 SER A O 1
ATOM 594 N N . LEU A 1 78 ? 5.23580 29.60390 32.75132 1.000 14.86556 78 LEU A N 1
ATOM 595 C CA . LEU A 1 78 ? 3.89576 30.06573 33.09359 1.000 16.21920 78 LEU A CA 1
ATOM 596 C C . LEU A 1 78 ? 3.25771 30.80875 31.93402 1.000 20.76379 78 LEU A C 1
ATOM 597 O O . LEU A 1 78 ? 3.86713 31.71267 31.35236 1.000 18.27814 78 LEU A O 1
ATOM 602 N N . GLY A 1 79 ? 2.01030 30.46269 31.63227 1.000 19.14888 79 GLY A N 1
ATOM 603 C CA . GLY A 1 79 ? 1.20360 31.35006 30.81901 1.000 18.20251 79 GLY A CA 1
ATOM 604 C C . GLY A 1 79 ? 1.04367 30.91855 29.37735 1.000 22.92412 79 GLY A C 1
ATOM 605 O O . GLY A 1 79 ? 0.41315 29.89596 29.09360 1.000 27.61425 79 GLY A O 1
ATOM 606 N N . GLY A 1 80 ? 1.62412 31.67852 28.45908 1.000 22.35898 80 GLY A N 1
ATOM 607 C CA . GLY A 1 80 ? 1.47416 31.39720 27.04990 1.000 26.40555 80 GLY A CA 1
ATOM 608 C C . GLY A 1 80 ? 0.29271 32.13100 26.44945 1.000 28.27533 80 GLY A C 1
ATOM 609 O O . GLY A 1 80 ? -0.39535 32.93028 27.09439 1.000 27.77743 80 GLY A O 1
ATOM 610 N N . GLY A 1 81 ? 0.03956 31.82765 25.17545 1.000 29.39034 81 GLY A N 1
ATOM 611 C CA . GLY A 1 81 ? -0.89498 32.63558 24.41261 1.000 31.40294 81 GLY A CA 1
ATOM 612 C C . GLY A 1 81 ? -2.35086 32.43977 24.78977 1.000 35.87059 81 GLY A C 1
ATOM 613 O O . GLY A 1 81 ? -3.16935 33.34474 24.60341 1.000 38.30409 81 GLY A O 1
ATOM 614 N N . THR A 1 82 ? -2.70383 31.26453 25.30053 1.000 31.64721 82 THR A N 1
ATOM 615 C CA . THR A 1 82 ? -4.09504 30.92332 25.57959 1.000 31.75860 82 THR A CA 1
ATOM 616 C C . THR A 1 82 ? -4.17836 30.36880 26.98529 1.000 33.25420 82 THR A C 1
ATOM 617 O O . THR A 1 82 ? -3.54579 29.35262 27.29202 1.000 36.50351 82 THR A O 1
ATOM 621 N N . GLY A 1 83 ? -4.94600 31.02039 27.84416 1.000 29.53409 83 GLY A N 1
ATOM 622 C CA . GLY A 1 83 ? -5.03451 30.49155 29.19444 1.000 32.76460 83 GLY A CA 1
ATOM 623 C C . GLY A 1 83 ? -6.02598 31.24382 30.04622 1.000 39.87474 83 GLY A C 1
ATOM 624 O O . GLY A 1 83 ? -6.62025 32.24144 29.62718 1.000 42.66790 83 GLY A O 1
ATOM 625 N N . ASN A 1 84 ? -6.19180 30.72374 31.25605 1.000 31.31920 84 ASN A N 1
ATOM 626 C CA . ASN A 1 84 ? -6.98603 31.33305 32.31362 1.000 37.15317 84 ASN A CA 1
ATOM 627 C C . ASN A 1 84 ? -6.05733 31.60452 33.49440 1.000 33.47415 84 ASN A C 1
ATOM 628 O O . ASN A 1 84 ? -6.08083 30.88251 34.49419 1.000 32.58761 84 ASN A O 1
ATOM 633 N N . TYR A 1 85 ? -5.19828 32.60514 33.35070 1.000 22.11437 85 TYR A N 1
ATOM 634 C CA . TYR A 1 85 ? -4.24167 32.87314 34.41753 1.000 21.00438 85 TYR A CA 1
ATOM 635 C C . TYR A 1 85 ? -4.18355 34.36278 34.71231 1.000 26.45588 85 TYR A C 1
ATOM 636 O O . TYR A 1 85 ? -4.31227 35.18875 33.80636 1.000 25.18017 85 TYR A O 1
ATOM 645 N N . TYR A 1 86 ? -4.01917 34.66949 35.99727 1.000 20.56871 86 TYR A N 1
ATOM 646 C CA . TYR A 1 86 ? -3.77934 35.99947 36.54282 1.000 20.67090 86 TYR A CA 1
ATOM 647 C C . TYR A 1 86 ? -3.73031 35.87966 38.05873 1.000 22.68055 86 TYR A C 1
ATOM 648 O O . TYR A 1 86 ? -4.26672 34.93171 38.64427 1.000 20.80342 86 TYR A O 1
ATOM 657 N N . LEU A 1 87 ? -3.07327 36.84576 38.68900 1.000 19.15137 87 LEU A N 1
ATOM 658 C CA . LEU A 1 87 ? -2.90397 36.86794 40.13233 1.000 17.05098 87 LEU A CA 1
ATOM 659 C C . LEU A 1 87 ? -3.80799 37.94038 40.71570 1.000 18.99193 87 LEU A C 1
ATOM 660 O O . LEU A 1 87 ? -3.92467 39.03067 40.15421 1.000 22.52184 87 LEU A O 1
ATOM 665 N N . SER A 1 88 ? -4.42777 37.64093 41.85451 1.000 19.91067 88 SER A N 1
ATOM 666 C CA . SER A 1 88 ? -5.43877 38.54302 42.38525 1.000 21.21200 88 SER A CA 1
ATOM 667 C C . SER A 1 88 ? -4.95798 39.42392 43.53834 1.000 21.37281 88 SER A C 1
ATOM 668 O O . SER A 1 88 ? -5.66014 40.38826 43.88031 1.000 25.50091 88 SER A O 1
ATOM 671 N N . SER A 1 89 ? -3.78742 39.14854 44.12125 1.000 22.70397 89 SER A N 1
ATOM 672 C CA . SER A 1 89 ? -3.33179 39.85676 45.31692 1.000 26.16968 89 SER A CA 1
ATOM 673 C C . SER A 1 89 ? -1.89588 39.45626 45.61466 1.000 20.31709 89 SER A C 1
ATOM 674 O O . SER A 1 89 ? -1.36744 38.50368 45.03640 1.000 19.83918 89 SER A O 1
ATOM 677 N N . ARG A 1 90 ? -1.27403 40.17112 46.55928 1.000 19.41416 90 ARG A N 1
ATOM 678 C CA . ARG A 1 90 ? 0.06378 39.76692 47.00464 1.000 19.00118 90 ARG A CA 1
ATOM 679 C C . ARG A 1 90 ? 0.02809 38.38116 47.63473 1.000 19.22542 90 ARG A C 1
ATOM 680 O O . ARG A 1 90 ? 0.93715 37.56549 47.42039 1.000 19.59826 90 ARG A O 1
ATOM 688 N N A ASP A 1 91 ? -1.00484 38.09914 48.43392 0.548 22.42868 91 ASP A N 1
ATOM 689 N N B ASP A 1 91 ? -1.00305 38.10226 48.43400 0.452 22.34458 91 ASP A N 1
ATOM 690 C CA A ASP A 1 91 ? -1.11748 36.78551 49.05914 0.548 21.67252 91 ASP A CA 1
ATOM 691 C CA B ASP A 1 91 ? -1.11960 36.78734 49.05165 0.452 21.62626 91 ASP A CA 1
ATOM 692 C C A ASP A 1 91 ? -1.33330 35.69443 48.01739 0.548 19.01188 91 ASP A C 1
ATOM 693 C C B ASP A 1 91 ? -1.31313 35.70191 48.00295 0.452 19.18378 91 ASP A C 1
ATOM 694 O O A ASP A 1 91 ? -0.84572 34.56898 48.18001 0.548 20.86212 91 ASP A O 1
ATOM 695 O O B ASP A 1 91 ? -0.79676 34.58708 48.14804 0.452 20.36192 91 ASP A O 1
ATOM 704 N N . ASP A 1 92 ? -2.06675 36.00554 46.94595 1.000 21.45352 92 ASP A N 1
ATOM 705 C CA . ASP A 1 92 ? -2.26012 35.03656 45.87157 1.000 18.35249 92 ASP A CA 1
ATOM 706 C C . ASP A 1 92 ? -0.93934 34.73625 45.19537 1.000 19.68149 92 ASP A C 1
ATOM 707 O O . ASP A 1 92 ? -0.64370 33.58116 44.85753 1.000 19.47031 92 ASP A O 1
ATOM 712 N N . ALA A 1 93 ? -0.12302 35.77071 45.00239 1.000 19.90779 93 ALA A N 1
ATOM 713 C CA . ALA A 1 93 ? 1.19736 35.56442 44.42773 1.000 18.74772 93 ALA A CA 1
ATOM 714 C C . ALA A 1 93 ? 2.03415 34.65306 45.31230 1.000 18.31689 93 ALA A C 1
ATOM 715 O O . ALA A 1 93 ? 2.73629 33.76786 44.80683 1.000 18.72766 93 ALA A O 1
ATOM 717 N N . ALA A 1 94 ? 1.96711 34.83515 46.64025 1.000 18.68957 94 ALA A N 1
ATOM 718 C CA . ALA A 1 94 ? 2.74823 33.95723 47.51335 1.000 19.15387 94 ALA A CA 1
ATOM 719 C C . ALA A 1 94 ? 2.22895 32.52452 47.45794 1.000 18.07130 94 ALA A C 1
ATOM 720 O O . ALA A 1 94 ? 3.01962 31.57148 47.50085 1.000 18.85738 94 ALA A O 1
ATOM 722 N N . SER A 1 95 ? 0.90815 32.34999 47.33291 1.000 19.36686 95 SER A N 1
ATOM 723 C CA . SER A 1 95 ? 0.33267 31.00682 47.28650 1.000 19.69877 95 SER A CA 1
ATOM 724 C C . SER A 1 95 ? 0.74013 30.27092 46.01613 1.000 22.13892 95 SER A C 1
ATOM 725 O O . SER A 1 95 ? 0.99405 29.05885 46.04501 1.000 19.12937 95 SER A O 1
ATOM 728 N N . VAL A 1 96 ? 0.80255 30.98501 44.88815 1.000 17.52243 96 VAL A N 1
ATOM 729 C CA . VAL A 1 96 ? 1.22024 30.36700 43.63047 1.000 14.04490 96 VAL A CA 1
ATOM 730 C C . VAL A 1 96 ? 2.70495 30.02131 43.67489 1.000 13.74195 96 VAL A C 1
ATOM 731 O O . VAL A 1 96 ? 3.13011 28.98125 43.15252 1.000 16.62305 96 VAL A O 1
ATOM 735 N N . ALA A 1 97 ? 3.51940 30.88669 44.28307 1.000 14.25230 97 ALA A N 1
ATOM 736 C CA . ALA A 1 97 ? 4.93902 30.57513 44.40788 1.000 14.40078 97 ALA A CA 1
ATOM 737 C C . ALA A 1 97 ? 5.12956 29.28826 45.18442 1.000 16.06063 97 ALA A C 1
ATOM 738 O O . ALA A 1 97 ? 5.94164 28.42968 44.81498 1.000 17.00325 97 ALA A O 1
ATOM 740 N N . GLN A 1 98 ? 4.37775 29.13201 46.27229 1.000 15.55963 98 GLN A N 1
ATOM 741 C CA . GLN A 1 98 ? 4.49398 27.91764 47.08030 1.000 15.58769 98 GLN A CA 1
ATOM 742 C C . GLN A 1 98 ? 4.06059 26.70311 46.27943 1.000 18.29435 98 GLN A C 1
ATOM 743 O O . GLN A 1 98 ? 4.69876 25.64803 46.33989 1.000 17.46887 98 GLN A O 1
ATOM 749 N N . TYR A 1 99 ? 2.96185 26.83192 45.52387 1.000 17.13309 99 TYR A N 1
ATOM 750 C CA . TYR A 1 99 ? 2.51653 25.74843 44.66536 1.000 17.57589 99 TYR A CA 1
ATOM 751 C C . TYR A 1 99 ? 3.61184 25.34561 43.69664 1.000 16.15753 99 TYR A C 1
ATOM 752 O O . TYR A 1 99 ? 3.85914 24.15479 43.48572 1.000 19.63912 99 TYR A O 1
ATOM 761 N N . LEU A 1 100 ? 4.25087 26.33486 43.06234 1.000 15.01122 100 LEU A N 1
ATOM 762 C CA . LEU A 1 100 ? 5.29431 26.02352 42.09391 1.000 14.32271 100 LEU A CA 1
ATOM 763 C C . LEU A 1 100 ? 6.46829 25.34011 42.77492 1.000 17.56311 100 LEU A C 1
ATOM 764 O O . LEU A 1 100 ? 7.01812 24.36143 42.25032 1.000 17.31369 100 LEU A O 1
ATOM 769 N N . TRP A 1 101 ? 6.87235 25.84292 43.94159 1.000 15.81083 101 TRP A N 1
ATOM 770 C CA . TRP A 1 101 ? 7.97535 25.21847 44.66498 1.000 14.17455 101 TRP A CA 1
ATOM 771 C C . TRP A 1 101 ? 7.62732 23.77865 45.02659 1.000 15.95374 101 TRP A C 1
ATOM 772 O O . TRP A 1 101 ? 8.42994 22.85496 44.82282 1.000 16.47799 101 TRP A O 1
ATOM 783 N N . ASN A 1 102 ? 6.42213 23.56791 45.55492 1.000 16.70444 102 ASN A N 1
ATOM 784 C CA . ASN A 1 102 ? 6.04802 22.25015 46.05779 1.000 15.95750 102 ASN A CA 1
ATOM 785 C C . ASN A 1 102 ? 5.83859 21.25021 44.93450 1.000 17.57768 102 ASN A C 1
ATOM 786 O O . ASN A 1 102 ? 6.06276 20.04664 45.13035 1.000 18.52836 102 ASN A O 1
ATOM 791 N N . ASN A 1 103 ? 5.37309 21.70879 43.77256 1.000 17.00411 103 ASN A N 1
ATOM 792 C CA . ASN A 1 103 ? 4.94240 20.77632 42.74083 1.000 18.96517 103 ASN A CA 1
ATOM 793 C C . ASN A 1 103 ? 5.94887 20.60704 41.61339 1.000 20.95885 103 ASN A C 1
ATOM 794 O O . ASN A 1 103 ? 5.96843 19.54079 40.97924 1.000 20.60781 103 ASN A O 1
ATOM 799 N N . PHE A 1 104 ? 6.80184 21.60421 41.37557 1.000 20.58012 104 PHE A N 1
ATOM 800 C CA . PHE A 1 104 ? 7.72849 21.57544 40.24859 1.000 18.71453 104 PHE A CA 1
ATOM 801 C C . PHE A 1 104 ? 9.18482 21.77968 40.66067 1.000 16.84999 104 PHE A C 1
ATOM 802 O O . PHE A 1 104 ? 10.08429 21.29463 39.96644 1.000 18.67736 104 PHE A O 1
ATOM 810 N N . LEU A 1 105 ? 9.44318 22.47144 41.76468 1.000 16.85327 105 LEU A N 1
ATOM 811 C CA . LEU A 1 105 ? 10.79968 22.81511 42.16312 1.000 14.31900 105 LEU A CA 1
ATOM 812 C C . LEU A 1 105 ? 11.24113 21.85453 43.28143 1.000 16.70904 105 LEU A C 1
ATOM 813 O O . LEU A 1 105 ? 10.97722 20.65943 43.14273 1.000 17.56966 105 LEU A O 1
ATOM 818 N N . GLY A 1 106 ? 11.86952 22.30741 44.36199 1.000 18.68285 106 GLY A N 1
ATOM 819 C CA . GLY A 1 106 ? 12.44466 21.36224 45.30756 1.000 18.56976 106 GLY A CA 1
ATOM 820 C C . GLY A 1 106 ? 11.58058 20.92789 46.47693 1.000 19.55277 106 GLY A C 1
ATOM 821 O O . GLY A 1 106 ? 12.08992 20.27733 47.39281 1.000 18.34461 106 GLY A O 1
ATOM 822 N N . GLY A 1 107 ? 10.29305 21.25868 46.48770 1.000 17.53191 107 GLY A N 1
ATOM 823 C CA . GLY A 1 107 ? 9.41962 20.92369 47.59381 1.000 15.22539 107 GLY A CA 1
ATOM 824 C C . GLY A 1 107 ? 8.67547 19.62422 47.35852 1.000 19.48730 107 GLY A C 1
ATOM 825 O O . GLY A 1 107 ? 9.00098 18.84607 46.45480 1.000 21.43087 107 GLY A O 1
ATOM 826 N N . GLN A 1 108 ? 7.63663 19.40414 48.16286 1.000 19.24598 108 GLN A N 1
ATOM 827 C CA . GLN A 1 108 ? 6.79574 18.21601 48.06171 1.000 19.27814 108 GLN A CA 1
ATOM 828 C C . GLN A 1 108 ? 5.32977 18.61975 48.01234 1.000 23.55368 108 GLN A C 1
ATOM 829 O O . GLN A 1 108 ? 4.91210 19.54227 48.71538 1.000 18.83000 108 GLN A O 1
ATOM 835 N N . SER A 1 109 ? 4.53993 17.89709 47.22579 1.000 20.72399 109 SER A N 1
ATOM 836 C CA . SER A 1 109 ? 3.09386 18.05144 47.24843 1.000 20.16061 109 SER A CA 1
ATOM 837 C C . SER A 1 109 ? 2.46038 16.67504 47.36760 1.000 24.04245 109 SER A C 1
ATOM 838 O O . SER A 1 109 ? 3.15116 15.65470 47.47645 1.000 22.31621 109 SER A O 1
ATOM 841 N N . GLU A 1 110 ? 1.12560 16.63843 47.37054 1.000 22.77698 110 GLU A N 1
ATOM 842 C CA . GLU A 1 110 ? 0.45784 15.35162 47.41239 1.000 24.21561 110 GLU A CA 1
ATOM 843 C C . GLU A 1 110 ? 0.64694 14.58551 46.11326 1.000 22.94484 110 GLU A C 1
ATOM 844 O O . GLU A 1 110 ? 0.52955 13.35264 46.11518 1.000 25.60295 110 GLU A O 1
ATOM 850 N N . SER A 1 111 ? 0.96994 15.28275 45.02354 1.000 23.31290 111 SER A N 1
ATOM 851 C CA . SER A 1 111 ? 1.23966 14.62047 43.74816 1.000 27.93676 111 SER A CA 1
ATOM 852 C C . SER A 1 111 ? 1.92768 15.61993 42.83003 1.000 28.76593 111 SER A C 1
ATOM 853 O O . SER A 1 111 ? 1.31280 16.61358 42.42668 1.000 25.03349 111 SER A O 1
ATOM 856 N N . ARG A 1 112 ? 3.19629 15.36411 42.50671 1.000 23.76591 112 ARG A N 1
ATOM 857 C CA . ARG A 1 112 ? 3.94042 16.24706 41.61373 1.000 21.48819 112 ARG A CA 1
ATOM 858 C C . ARG A 1 112 ? 3.67704 15.84728 40.16732 1.000 27.20150 112 ARG A C 1
ATOM 859 O O . ARG A 1 112 ? 3.88291 14.67654 39.81458 1.000 29.59067 112 ARG A O 1
ATOM 867 N N . PRO A 1 113 ? 3.20097 16.76393 39.31615 1.000 25.11003 113 PRO A N 1
ATOM 868 C CA . PRO A 1 113 ? 2.75025 16.36837 37.97074 1.000 33.24006 113 PRO A CA 1
ATOM 869 C C . PRO A 1 113 ? 3.82010 15.72448 37.11045 1.000 29.99406 113 PRO A C 1
ATOM 870 O O . PRO A 1 113 ? 3.48646 14.86597 36.28739 1.000 28.36367 113 PRO A O 1
ATOM 874 N N . LEU A 1 114 ? 5.08575 16.11940 37.25203 1.000 25.97957 114 LEU A N 1
ATOM 875 C CA . LEU A 1 114 ? 6.15997 15.57757 36.42824 1.000 26.85080 114 LEU A CA 1
ATOM 876 C C . LEU A 1 114 ? 7.10055 14.67537 37.22111 1.000 32.21834 114 LEU A C 1
ATOM 877 O O . LEU A 1 114 ? 8.24935 14.46973 36.80965 1.000 28.21289 114 LEU A O 1
ATOM 882 N N . GLY A 1 115 ? 6.64601 14.13825 38.35478 1.000 29.04150 115 GLY A N 1
ATOM 883 C CA . GLY A 1 115 ? 7.47773 13.24648 39.13792 1.000 30.18189 115 GLY A CA 1
ATOM 884 C C . GLY A 1 115 ? 8.40162 13.97453 40.09308 1.000 26.87326 115 GLY A C 1
ATOM 885 O O . GLY A 1 115 ? 8.30443 15.18350 40.31335 1.000 26.94041 115 GLY A O 1
ATOM 886 N N . ASP A 1 116 ? 9.35182 13.21575 40.64754 1.000 28.25837 116 ASP A N 1
ATOM 887 C CA . ASP A 1 116 ? 10.14030 13.71228 41.77078 1.000 32.01239 116 ASP A CA 1
ATOM 888 C C . ASP A 1 116 ? 11.26672 14.66326 41.38226 1.000 31.10284 116 ASP A C 1
ATOM 889 O O . ASP A 1 116 ? 11.69499 15.45676 42.22909 1.000 28.04662 116 ASP A O 1
ATOM 894 N N . GLU A 1 117 ? 11.77040 14.61212 40.15016 1.000 27.60101 117 GLU A N 1
ATOM 895 C CA . GLU A 1 117 ? 12.91977 15.44172 39.79670 1.000 25.32204 117 GLU A CA 1
ATOM 896 C C . GLU A 1 117 ? 12.56184 16.92892 39.80940 1.000 23.65838 117 GLU A C 1
ATOM 897 O O . GLU A 1 117 ? 11.57862 17.34689 39.18714 1.000 29.04583 117 GLU A O 1
ATOM 903 N N . SER A 1 118 ? 13.38542 17.73351 40.48857 1.000 22.08492 118 SER A N 1
ATOM 904 C CA . SER A 1 118 ? 13.15346 19.17284 40.56074 1.000 19.88471 118 SER A CA 1
ATOM 905 C C . SER A 1 118 ? 13.51165 19.86426 39.25235 1.000 18.82632 118 SER A C 1
ATOM 906 O O . SER A 1 118 ? 14.54323 19.58647 38.63905 1.000 22.65400 118 SER A O 1
ATOM 909 N N A LEU A 1 119 ? 12.65769 20.79585 38.85057 0.238 19.54036 119 LEU A N 1
ATOM 910 N N B LEU A 1 119 ? 12.64877 20.77144 38.81560 0.762 19.28338 119 LEU A N 1
ATOM 911 C CA A LEU A 1 119 ? 12.98447 21.71902 37.78125 0.238 22.05615 119 LEU A CA 1
ATOM 912 C CA B LEU A 1 119 ? 13.05841 21.66172 37.74222 0.762 16.63975 119 LEU A CA 1
ATOM 913 C C A LEU A 1 119 ? 13.96212 22.77520 38.30253 0.238 20.25619 119 LEU A C 1
ATOM 914 C C B LEU A 1 119 ? 13.97632 22.75403 38.29317 0.762 19.63734 119 LEU A C 1
ATOM 915 O O A LEU A 1 119 ? 14.14199 22.95309 39.51253 0.238 20.49528 119 LEU A O 1
ATOM 916 O O B LEU A 1 119 ? 14.11027 22.95124 39.50978 0.762 21.72973 119 LEU A O 1
ATOM 925 N N . ASP A 1 120 ? 14.60746 23.48174 37.37458 1.000 18.16589 120 ASP A N 1
ATOM 926 C CA . ASP A 1 120 ? 15.60531 24.47734 37.74444 1.000 19.16164 120 ASP A CA 1
ATOM 927 C C . ASP A 1 120 ? 15.04027 25.86823 37.98458 1.000 22.04889 120 ASP A C 1
ATOM 928 O O . ASP A 1 120 ? 15.72768 26.69237 38.58860 1.000 18.92841 120 ASP A O 1
ATOM 933 N N . GLY A 1 121 ? 13.81884 26.15623 37.55329 1.000 16.26475 121 GLY A N 1
ATOM 934 C CA . GLY A 1 121 ? 13.29182 27.48967 37.72863 1.000 16.74176 121 GLY A CA 1
ATOM 935 C C . GLY A 1 121 ? 12.01938 27.66517 36.92920 1.000 17.19021 121 GLY A C 1
ATOM 936 O O . GLY A 1 121 ? 11.45886 26.69980 36.38778 1.000 16.20141 121 GLY A O 1
ATOM 937 N N . ILE A 1 122 ? 11.60843 28.93043 36.84128 1.000 15.27745 122 ILE A N 1
ATOM 938 C CA . ILE A 1 122 ? 10.28924 29.32618 36.37224 1.000 15.70729 122 ILE A CA 1
ATOM 939 C C . ILE A 1 122 ? 10.46852 30.39375 35.31128 1.000 13.94051 122 ILE A C 1
ATOM 940 O O . ILE A 1 122 ? 11.15654 31.39944 35.54650 1.000 15.23565 122 ILE A O 1
ATOM 945 N N . ASP A 1 123 ? 9.86012 30.17272 34.15023 1.000 15.46506 123 ASP A N 1
ATOM 946 C CA . ASP A 1 123 ? 9.85854 31.12097 33.03810 1.000 15.11313 123 ASP A CA 1
ATOM 947 C C . ASP A 1 123 ? 8.51512 31.84191 33.02450 1.000 13.69218 123 ASP A C 1
ATOM 948 O O . ASP A 1 123 ? 7.46472 31.19775 33.10089 1.000 16.16380 123 ASP A O 1
ATOM 953 N N . PHE A 1 124 ? 8.54729 33.17412 32.92973 1.000 15.16209 124 PHE A N 1
ATOM 954 C CA . PHE A 1 124 ? 7.33196 33.99745 32.97946 1.000 13.64479 124 PHE A CA 1
ATOM 955 C C . PHE A 1 124 ? 6.97016 34.38326 31.54688 1.000 13.33792 124 PHE A C 1
ATOM 956 O O . PHE A 1 124 ? 7.46172 35.38305 31.02646 1.000 15.82746 124 PHE A O 1
ATOM 964 N N . ASP A 1 125 ? 6.10034 33.59707 30.91012 1.000 16.00370 125 ASP A N 1
ATOM 965 C CA . ASP A 1 125 ? 5.65823 33.89275 29.54229 1.000 15.86214 125 ASP A CA 1
ATOM 966 C C . ASP A 1 125 ? 4.25017 34.48113 29.57908 1.000 17.11275 125 ASP A C 1
ATOM 967 O O . ASP A 1 125 ? 3.29712 33.94020 29.04177 1.000 18.13126 125 ASP A O 1
ATOM 972 N N . ILE A 1 126 ? 4.14419 35.61317 30.26544 1.000 15.91873 126 ILE A N 1
ATOM 973 C CA . ILE A 1 126 ? 2.85689 36.25044 30.53516 1.000 15.24024 126 ILE A CA 1
ATOM 974 C C . ILE A 1 126 ? 2.45652 37.06324 29.30428 1.000 21.09040 126 ILE A C 1
ATOM 975 O O . ILE A 1 126 ? 3.06965 38.08591 29.00200 1.000 18.32805 126 ILE A O 1
ATOM 980 N N . GLU A 1 127 ? 1.42167 36.60873 28.59425 1.000 20.54444 127 GLU A N 1
ATOM 981 C CA A GLU A 1 127 ? 0.98720 37.25551 27.36457 0.438 21.25368 127 GLU A CA 1
ATOM 982 C CA B GLU A 1 127 ? 0.97710 37.23530 27.35616 0.562 21.74755 127 GLU A CA 1
ATOM 983 C C . GLU A 1 127 ? -0.45058 37.75075 27.40571 1.000 21.31113 127 GLU A C 1
ATOM 984 O O . GLU A 1 127 ? -0.90623 38.35670 26.42477 1.000 25.33138 127 GLU A O 1
ATOM 995 N N . ASP A 1 128 ? -1.18227 37.50060 28.48370 1.000 21.99114 128 ASP A N 1
ATOM 996 C CA . ASP A 1 128 ? -2.54765 37.99602 28.57270 1.000 22.79496 128 ASP A CA 1
ATOM 997 C C . ASP A 1 128 ? -2.94457 38.04000 30.03895 1.000 20.72075 128 ASP A C 1
ATOM 998 O O . ASP A 1 128 ? -2.21970 37.56430 30.91324 1.000 23.15897 128 ASP A O 1
ATOM 1003 N N . GLY A 1 129 ? -4.10766 38.63918 30.29310 1.000 23.25048 129 GLY A N 1
ATOM 1004 C CA . GLY A 1 129 ? -4.59402 38.79831 31.64840 1.000 25.54587 129 GLY A CA 1
ATOM 1005 C C . GLY A 1 129 ? -3.94679 39.97420 32.35790 1.000 28.06777 129 GLY A C 1
ATOM 1006 O O . GLY A 1 129 ? -3.06597 40.66384 31.83405 1.000 28.47696 129 GLY A O 1
ATOM 1007 N N . SER A 1 130 ? -4.39030 40.19275 33.59503 1.000 24.16642 130 SER A N 1
ATOM 1008 C CA . SER A 1 130 ? -3.87108 41.30098 34.38527 1.000 24.44405 130 SER A CA 1
ATOM 1009 C C . SER A 1 130 ? -2.36302 41.17991 34.55607 1.000 21.43720 130 SER A C 1
ATOM 1010 O O . SER A 1 130 ? -1.82062 40.08397 34.72503 1.000 22.54198 130 SER A O 1
ATOM 1013 N N . ASN A 1 131 ? -1.68291 42.32259 34.53141 1.000 19.69381 131 ASN A N 1
ATOM 1014 C CA . ASN A 1 131 ? -0.23859 42.36056 34.70814 1.000 17.73037 131 ASN A CA 1
ATOM 1015 C C . ASN A 1 131 ? 0.19194 42.41127 36.16910 1.000 20.35198 131 ASN A C 1
ATOM 1016 O O . ASN A 1 131 ? 1.39468 42.38508 36.43907 1.000 22.60287 131 ASN A O 1
ATOM 1021 N N . ASP A 1 132 ? -0.73820 42.48050 37.11019 1.000 18.79063 132 ASP A N 1
ATOM 1022 C CA . ASP A 1 132 ? -0.42054 42.77465 38.50292 1.000 18.03056 132 ASP A CA 1
ATOM 1023 C C . ASP A 1 132 ? 0.17585 41.57693 39.24006 1.000 18.58118 132 ASP A C 1
ATOM 1024 O O . ASP A 1 132 ? -0.20993 40.42117 39.02876 1.000 17.71604 132 ASP A O 1
ATOM 1029 N N . TYR A 1 133 ? 1.10644 41.87996 40.14542 1.000 19.18265 133 TYR A N 1
ATOM 1030 C CA . TYR A 1 133 ? 1.67136 40.97714 41.16859 1.000 17.96603 133 TYR A CA 1
ATOM 1031 C C . TYR A 1 133 ? 2.66574 39.95407 40.63433 1.000 16.86707 133 TYR A C 1
ATOM 1032 O O . TYR A 1 133 ? 3.12972 39.10951 41.41801 1.000 17.47105 133 TYR A O 1
ATOM 1041 N N . TYR A 1 134 ? 3.05646 40.00931 39.35698 1.000 14.59473 134 TYR A N 1
ATOM 1042 C CA . TYR A 1 134 ? 4.13004 39.12896 38.89739 1.000 14.49101 134 TYR A CA 1
ATOM 1043 C C . TYR A 1 134 ? 5.47107 39.52566 39.50432 1.000 14.38351 134 TYR A C 1
ATOM 1044 O O . TYR A 1 134 ? 6.36144 38.66826 39.65964 1.000 16.22743 134 TYR A O 1
ATOM 1053 N N . ASP A 1 135 ? 5.64212 40.80701 39.85580 1.000 15.01856 135 ASP A N 1
ATOM 1054 C CA . ASP A 1 135 ? 6.81457 41.19263 40.63649 1.000 15.22617 135 ASP A CA 1
ATOM 1055 C C . ASP A 1 135 ? 6.83875 40.47228 41.98139 1.000 14.98903 135 ASP A C 1
ATOM 1056 O O . ASP A 1 135 ? 7.88747 39.97185 42.41076 1.000 15.27756 135 ASP A O 1
ATOM 1061 N N . THR A 1 136 ? 5.69050 40.40432 42.65739 1.000 15.23000 136 THR A N 1
ATOM 1062 C CA . THR A 1 136 ? 5.60366 39.70985 43.94061 1.000 13.01385 136 THR A CA 1
ATOM 1063 C C . THR A 1 136 ? 5.83552 38.20884 43.76677 1.000 14.17201 136 THR A C 1
ATOM 1064 O O . THR A 1 136 ? 6.54273 37.58630 44.56980 1.000 14.95114 136 THR A O 1
ATOM 1068 N N . LEU A 1 137 ? 5.29369 37.61454 42.69369 1.000 13.24390 137 LEU A N 1
ATOM 1069 C CA . LEU A 1 137 ? 5.53558 36.19286 42.44136 1.000 13.85731 137 LEU A CA 1
ATOM 1070 C C . LEU A 1 137 ? 7.02831 35.91550 42.28443 1.000 15.09190 137 LEU A C 1
ATOM 1071 O O . LEU A 1 137 ? 7.54860 34.95357 42.86805 1.000 14.10811 137 LEU A O 1
ATOM 1076 N N . ALA A 1 138 ? 7.73934 36.75788 41.51971 1.000 12.93606 138 ALA A N 1
ATOM 1077 C CA . ALA A 1 138 ? 9.17760 36.56167 41.36132 1.000 13.80407 138 ALA A CA 1
ATOM 1078 C C . ALA A 1 138 ? 9.89291 36.69370 42.69919 1.000 13.38586 138 ALA A C 1
ATOM 1079 O O . ALA A 1 138 ? 10.80370 35.91179 43.00515 1.000 15.38457 138 ALA A O 1
ATOM 1081 N N . GLU A 1 139 ? 9.49784 37.69060 43.50063 1.000 13.63281 139 GLU A N 1
ATOM 1082 C CA . GLU A 1 139 ? 10.12647 37.89746 44.80230 1.000 13.34063 139 GLU A CA 1
ATOM 1083 C C . GLU A 1 139 ? 9.86249 36.71664 45.73123 1.000 15.59834 139 GLU A C 1
ATOM 1084 O O . GLU A 1 139 ? 10.75193 36.28135 46.47095 1.000 17.18608 139 GLU A O 1
ATOM 1090 N N . GLN A 1 140 ? 8.64529 36.17254 45.70765 1.000 15.03026 140 GLN A N 1
ATOM 1091 C CA . GLN A 1 140 ? 8.36047 35.05547 46.60085 1.000 14.53264 140 GLN A CA 1
ATOM 1092 C C . GLN A 1 140 ? 9.06853 33.78005 46.16430 1.000 13.96379 140 GLN A C 1
ATOM 1093 O O . GLN A 1 140 ? 9.48259 32.99237 47.02341 1.000 16.49701 140 GLN A O 1
ATOM 1099 N N . LEU A 1 141 ? 9.22314 33.56643 44.85431 1.000 13.51954 141 LEU A N 1
ATOM 1100 C CA . LEU A 1 141 ? 10.04573 32.44405 44.38471 1.000 14.44608 141 LEU A CA 1
ATOM 1101 C C . LEU A 1 141 ? 11.50927 32.61649 44.78570 1.000 18.01989 141 LEU A C 1
ATOM 1102 O O . LEU A 1 141 ? 12.17959 31.64453 45.157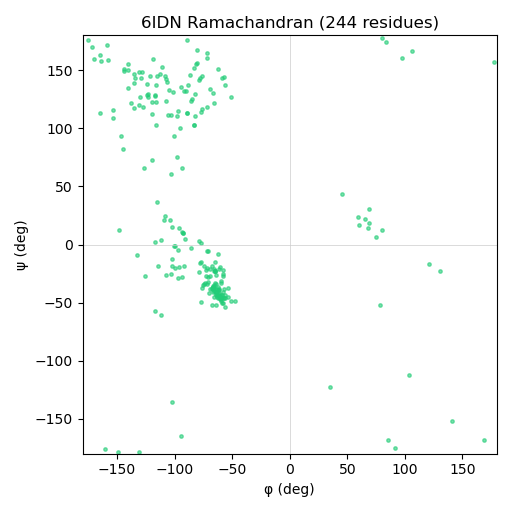10 1.000 16.91910 141 LEU A O 1
ATOM 1107 N N . TRP A 1 142 ? 12.03276 33.83828 44.68977 1.000 14.21082 142 TRP A N 1
ATOM 1108 C CA . TRP A 1 142 ? 13.41312 34.09932 45.09833 1.000 11.65658 142 TRP A CA 1
ATOM 1109 C C . TRP A 1 142 ? 13.61224 33.73963 46.56411 1.000 14.74880 142 TRP A C 1
ATOM 1110 O O . TRP A 1 142 ? 14.61309 33.11383 46.92970 1.000 15.85547 142 TRP A O 1
ATOM 1121 N N . ILE A 1 143 ? 12.65586 34.12479 47.41978 1.000 13.68533 143 ILE A N 1
ATOM 1122 C CA . ILE A 1 143 ? 12.74150 33.77025 48.83204 1.000 12.99655 143 ILE A CA 1
ATOM 1123 C C . ILE A 1 143 ? 12.70841 32.25656 49.01415 1.000 15.81643 143 ILE A C 1
ATOM 1124 O O . ILE A 1 143 ? 13.47301 31.70252 49.81097 1.000 16.67800 143 ILE A O 1
ATOM 1129 N N . LEU A 1 144 ? 11.82176 31.56521 48.29116 1.000 14.76012 144 LEU A N 1
ATOM 1130 C CA . LEU A 1 144 ? 11.72723 30.10958 48.45481 1.000 15.83991 144 LEU A CA 1
ATOM 1131 C C . LEU A 1 144 ? 13.03873 29.42526 48.09189 1.000 17.69627 144 LEU A C 1
ATOM 1132 O O . LEU A 1 144 ? 13.45221 28.45309 48.74906 1.000 16.83552 144 LEU A O 1
ATOM 1137 N N . GLY A 1 145 ? 13.71510 29.91554 47.05500 1.000 18.30038 145 GLY A N 1
ATOM 1138 C CA . GLY A 1 145 ? 15.02746 29.38474 46.74237 1.000 17.59441 145 GLY A CA 1
ATOM 1139 C C . GLY A 1 145 ? 16.00723 29.59762 47.87801 1.000 19.12849 145 GLY A C 1
ATOM 1140 O O . GLY A 1 145 ? 16.74216 28.68532 48.26358 1.000 22.56416 145 GLY A O 1
ATOM 1141 N N . GLY A 1 146 ? 16.01441 30.80353 48.44503 1.000 14.97666 146 GLY A N 1
ATOM 1142 C CA . GLY A 1 146 ? 16.94571 31.09707 49.51530 1.000 17.32172 146 GLY A CA 1
ATOM 1143 C C . GLY A 1 146 ? 16.68172 30.26778 50.75423 1.000 17.82418 146 GLY A C 1
ATOM 1144 O O . GLY A 1 146 ? 17.61921 29.81041 51.41794 1.000 17.58676 146 GLY A O 1
ATOM 1145 N N A ARG A 1 147 ? 15.40405 30.04534 51.07729 0.531 16.70095 147 ARG A N 1
ATOM 1146 N N B ARG A 1 147 ? 15.40281 30.05050 51.07331 0.469 16.49179 147 ARG A N 1
ATOM 1147 C CA A ARG A 1 147 ? 15.06456 29.31756 52.29890 0.531 14.66651 147 ARG A CA 1
ATOM 1148 C CA B ARG A 1 147 ? 15.04404 29.31905 52.28477 0.469 16.49308 147 ARG A CA 1
ATOM 1149 C C A ARG A 1 147 ? 15.54933 27.87442 52.25627 0.531 17.94097 147 ARG A C 1
ATOM 1150 C C B ARG A 1 147 ? 15.55682 27.88479 52.25162 0.469 17.97456 147 ARG A C 1
ATOM 1151 O O A ARG A 1 147 ? 15.91694 27.30838 53.29255 0.531 19.47320 147 ARG A O 1
ATOM 1152 O O B ARG A 1 147 ? 15.95239 27.33463 53.28666 0.469 19.66943 147 ARG A O 1
ATOM 1167 N N . SER A 1 148 ? 15.53842 27.25448 51.08249 1.000 17.87074 148 SER A N 1
ATOM 1168 C CA . SER A 1 148 ? 15.93313 25.85301 50.98523 1.000 17.76501 148 SER A CA 1
ATOM 1169 C C . SER A 1 148 ? 17.34387 25.66957 50.43269 1.000 22.64678 148 SER A C 1
ATOM 1170 O O . SER A 1 148 ? 17.79927 24.52971 50.28951 1.000 23.95064 148 SER A O 1
ATOM 1173 N N . GLY A 1 149 ? 18.06203 26.75409 50.16332 1.000 30.08893 149 GLY A N 1
ATOM 1174 C CA . GLY A 1 149 ? 19.43498 26.61233 49.71338 1.000 32.31019 149 GLY A CA 1
ATOM 1175 C C . GLY A 1 149 ? 19.55370 26.01244 48.33341 1.000 30.60616 149 GLY A C 1
ATOM 1176 O O . GLY A 1 149 ? 20.52798 25.30365 48.05535 1.000 32.52093 149 GLY A O 1
ATOM 1177 N N . SER A 1 150 ? 18.56925 26.25189 47.47708 1.000 28.21211 150 SER A N 1
ATOM 1178 C CA . SER A 1 150 ? 18.51060 25.70988 46.13072 1.000 28.54140 150 SER A CA 1
ATOM 1179 C C . SER A 1 150 ? 18.45012 26.84118 45.11554 1.000 27.84495 150 SER A C 1
ATOM 1180 O O . SER A 1 150 ? 17.84403 27.88842 45.35982 1.000 24.97340 150 SER A O 1
ATOM 1183 N N . ASN A 1 151 ? 19.08094 26.61681 43.96655 1.000 25.56026 151 ASN A N 1
ATOM 1184 C CA . ASN A 1 151 ? 18.98336 27.55013 42.85187 1.000 25.88940 151 ASN A CA 1
ATOM 1185 C C . ASN A 1 151 ? 17.59368 27.47911 42.23408 1.000 21.96287 151 ASN A C 1
ATOM 1186 O O . ASN A 1 151 ? 17.17938 26.41747 41.75055 1.000 24.99010 151 ASN A O 1
ATOM 1191 N N . VAL A 1 152 ? 16.87168 28.59760 42.26876 1.000 19.76937 152 VAL A N 1
ATOM 1192 C CA . VAL A 1 152 ? 15.61658 28.77650 41.55018 1.000 18.68773 152 VAL A CA 1
ATOM 1193 C C . VAL A 1 152 ? 15.87404 29.89317 40.54795 1.000 18.46400 152 VAL A C 1
ATOM 1194 O O . VAL A 1 152 ? 15.88664 31.08131 40.90730 1.000 22.18181 152 VAL A O 1
ATOM 1198 N N . TYR A 1 153 ? 16.05679 29.53209 39.28499 1.000 17.21849 153 TYR A N 1
ATOM 1199 C CA . TYR A 1 153 ? 16.25938 30.54155 38.25125 1.000 16.19491 153 TYR A CA 1
ATOM 1200 C C . TYR A 1 153 ? 14.93824 31.18016 37.85621 1.000 16.64497 153 TYR A C 1
ATOM 1201 O O . TYR A 1 153 ? 13.89830 30.52046 37.81112 1.000 16.55023 153 TYR A O 1
ATOM 1210 N N . LEU A 1 154 ? 14.97703 32.47842 37.57709 1.000 14.05314 154 LEU A N 1
ATOM 1211 C CA . LEU A 1 154 ? 13.79968 33.20626 37.13156 1.000 13.96865 154 LEU A CA 1
ATOM 1212 C C . LEU A 1 154 ? 14.06579 33.71841 35.72770 1.000 14.70676 154 LEU A C 1
ATOM 1213 O O . LEU A 1 154 ? 15.09583 34.34827 35.48034 1.000 13.64381 154 LEU A O 1
ATOM 1218 N N . ALA A 1 155 ? 13.15128 33.43130 34.80769 1.000 13.77930 155 ALA A N 1
ATOM 1219 C CA . ALA A 1 155 ? 13.28734 33.86217 33.42669 1.000 13.48294 155 ALA A CA 1
ATOM 1220 C C . ALA A 1 155 ? 12.00403 34.56574 33.01535 1.000 14.25671 155 ALA A C 1
ATOM 1221 O O . ALA A 1 155 ? 10.92357 34.24322 33.51232 1.000 13.46438 155 ALA A O 1
ATOM 1223 N N . ALA A 1 156 ? 12.13227 35.54308 32.11051 1.000 14.45029 156 ALA A N 1
ATOM 1224 C CA . ALA A 1 156 ? 10.97480 36.27786 31.59601 1.000 12.65919 156 ALA A CA 1
ATOM 1225 C C . ALA A 1 156 ? 11.01734 36.33173 30.08014 1.000 10.81643 156 ALA A C 1
ATOM 1226 O O . ALA A 1 156 ? 12.09320 36.44145 29.48675 1.000 13.03936 156 ALA A O 1
ATOM 1228 N N . ALA A 1 157 ? 9.82791 36.35000 29.46016 1.000 13.70009 157 ALA A N 1
ATOM 1229 C CA . ALA A 1 157 ? 9.68886 36.32742 28.00262 1.000 13.55151 157 ALA A CA 1
ATOM 1230 C C . ALA A 1 157 ? 8.81421 37.48113 27.51696 1.000 18.12284 157 ALA A C 1
ATOM 1231 O O . ALA A 1 157 ? 7.72487 37.26674 26.96534 1.000 16.64466 157 ALA A O 1
ATOM 1233 N N . PRO A 1 158 ? 9.27274 38.71632 27.67993 1.000 15.34458 158 PRO A N 1
ATOM 1234 C CA . PRO A 1 158 ? 8.49605 39.85334 27.17247 1.000 13.11645 158 PRO A CA 1
ATOM 1235 C C . PRO A 1 158 ? 8.54932 39.92609 25.65453 1.000 15.47770 158 PRO A C 1
ATOM 1236 O O . PRO A 1 158 ? 9.45009 39.40150 25.00868 1.000 17.31028 158 PRO A O 1
ATOM 1240 N N . ALA A 1 159 ? 7.57737 40.63948 25.08717 1.000 15.12644 159 ALA A N 1
ATOM 1241 C CA . ALA A 1 159 ? 7.65104 40.98713 23.67590 1.000 16.69102 159 ALA A CA 1
ATOM 1242 C C . ALA A 1 159 ? 8.57032 42.19279 23.49978 1.000 17.72226 159 ALA A C 1
ATOM 1243 O O . ALA A 1 159 ? 8.94645 42.86428 24.46322 1.000 18.75650 159 ALA A O 1
ATOM 1245 N N . CYS A 1 160 ? 8.94652 42.48422 22.24914 1.000 17.13042 160 CYS A N 1
ATOM 1246 C CA . CYS A 1 160 ? 10.06047 43.40905 22.06530 1.000 17.99659 160 CYS A CA 1
ATOM 1247 C C . CYS A 1 160 ? 9.71060 44.88014 22.26159 1.000 21.06665 160 CYS A C 1
ATOM 1248 O O . CYS A 1 160 ? 10.63370 45.68569 22.39794 1.000 21.90394 160 CYS A O 1
ATOM 1251 N N . GLU A 1 161 ? 8.43090 45.26955 22.26090 1.000 19.10084 161 GLU A N 1
ATOM 1252 C CA . GLU A 1 161 ? 8.09140 46.68644 22.41172 1.000 22.78274 161 GLU A CA 1
ATOM 1253 C C . GLU A 1 161 ? 8.24322 47.05847 23.88146 1.000 22.02761 161 GLU A C 1
ATOM 1254 O O . GLU A 1 161 ? 7.52353 46.54255 24.74095 1.000 28.57594 161 GLU A O 1
ATOM 1260 N N . PHE A 1 162 ? 9.20449 47.92135 24.17482 1.000 25.41234 162 PHE A N 1
ATOM 1261 C CA . PHE A 1 162 ? 9.58737 48.28125 25.52940 1.000 20.36351 162 PHE A CA 1
ATOM 1262 C C . PHE A 1 162 ? 8.85102 49.54332 25.97038 1.000 22.44211 162 PHE A C 1
ATOM 1263 O O . PHE A 1 162 ? 8.75312 50.50944 25.20081 1.000 27.50170 162 PHE A O 1
ATOM 1271 N N . PRO A 1 163 ? 8.31443 49.58530 27.20162 1.000 23.94625 163 PRO A N 1
ATOM 1272 C CA . PRO A 1 163 ? 8.29383 48.51273 28.19821 1.000 26.81499 163 PRO A CA 1
ATOM 1273 C C . PRO A 1 163 ? 7.14037 47.54837 27.94659 1.000 18.76436 163 PRO A C 1
ATOM 1274 O O . PRO A 1 163 ? 6.13002 47.96849 27.37520 1.000 24.44385 163 PRO A O 1
ATOM 1278 N N . ASP A 1 164 ? 7.30563 46.28484 28.34362 1.000 18.01206 164 ASP A N 1
ATOM 1279 C CA . ASP A 1 164 ? 6.27993 45.26921 28.15097 1.000 18.40081 164 ASP A CA 1
ATOM 1280 C C . ASP A 1 164 ? 5.19268 45.41946 29.20863 1.000 19.53087 164 ASP A C 1
ATOM 1281 O O . ASP A 1 164 ? 5.48105 45.42708 30.40736 1.000 21.12814 164 ASP A O 1
ATOM 1286 N N A TYR A 1 165 ? 3.94671 45.52480 28.75229 0.460 20.38008 165 TYR A N 1
ATOM 1287 N N B TYR A 1 165 ? 3.93383 45.54934 28.76793 0.540 19.08877 165 TYR A N 1
ATOM 1288 C CA A TYR A 1 165 ? 2.83208 45.73730 29.66368 0.460 19.77338 165 TYR A CA 1
ATOM 1289 C CA B TYR A 1 165 ? 2.83544 45.74135 29.71572 0.540 19.75598 165 TYR A CA 1
ATOM 1290 C C A TYR A 1 165 ? 2.76092 44.65576 30.73511 0.460 19.71693 165 TYR A C 1
ATOM 1291 C C B TYR A 1 165 ? 2.81910 44.64826 30.77233 0.540 19.03433 165 TYR A C 1
ATOM 1292 O O A TYR A 1 165 ? 2.55236 44.95809 31.91687 0.460 20.43753 165 TYR A O 1
ATOM 1293 O O B TYR A 1 165 ? 2.69033 44.92798 31.97042 0.540 19.19389 165 TYR A O 1
ATOM 1310 N N . TYR A 1 166 ? 2.92935 43.38815 30.34302 1.000 16.97904 166 TYR A N 1
ATOM 1311 C CA . TYR A 1 166 ? 2.68768 42.28623 31.26602 1.000 18.75968 166 TYR A CA 1
ATOM 1312 C C . TYR A 1 166 ? 3.83523 42.09850 32.22925 1.000 19.10893 166 TYR A C 1
ATOM 1313 O O . TYR A 1 166 ? 3.61516 41.72540 33.38640 1.000 18.48067 166 TYR A O 1
ATOM 1322 N N . LEU A 1 167 ? 5.06374 42.34191 31.76772 1.000 17.59525 167 LEU A N 1
ATOM 1323 C CA . LEU A 1 167 ? 6.24479 41.93484 32.50805 1.000 15.20017 167 LEU A CA 1
ATOM 1324 C C . LEU A 1 167 ? 7.12699 43.08046 32.96206 1.000 17.86875 167 LEU A C 1
ATOM 1325 O O . LEU A 1 167 ? 8.17306 42.82099 33.57148 1.000 17.59760 167 LEU A O 1
ATOM 1330 N N . ARG A 1 168 ? 6.76167 44.33907 32.70094 1.000 16.79160 168 ARG A N 1
ATOM 1331 C CA . ARG A 1 168 ? 7.68910 45.41046 33.06151 1.000 18.24036 168 ARG A CA 1
ATOM 1332 C C . ARG A 1 168 ? 7.94237 45.43329 34.56320 1.000 17.89601 168 ARG A C 1
ATOM 1333 O O . ARG A 1 168 ? 9.08583 45.59577 34.99053 1.000 17.61815 168 ARG A O 1
ATOM 1341 N N . GLU A 1 169 ? 6.90888 45.20353 35.37900 1.000 17.31074 169 GLU A N 1
ATOM 1342 C CA . GLU A 1 169 ? 7.09356 45.25600 36.82983 1.000 17.28087 169 GLU A CA 1
ATOM 1343 C C . GLU A 1 169 ? 7.93169 44.08541 37.31328 1.000 17.37371 169 GLU A C 1
ATOM 1344 O O . GLU A 1 169 ? 8.79250 44.24459 38.18593 1.000 18.06220 169 GLU A O 1
ATOM 1350 N N . ALA A 1 170 ? 7.67886 42.89472 36.77978 1.000 14.64060 170 ALA A N 1
ATOM 1351 C CA . ALA A 1 170 ? 8.47209 41.74179 37.18488 1.000 13.83829 170 ALA A CA 1
ATOM 1352 C C . ALA A 1 170 ? 9.93230 41.95056 36.81399 1.000 13.88695 170 ALA A C 1
ATOM 1353 O O . ALA A 1 170 ? 10.83665 41.75276 37.63957 1.000 14.64504 170 ALA A O 1
ATOM 1355 N N . ILE A 1 171 ? 10.17945 42.40072 35.58341 1.000 13.76552 171 ILE A N 1
ATOM 1356 C CA . ILE A 1 171 ? 11.56100 42.60261 35.15372 1.000 11.20092 171 ILE A CA 1
ATOM 1357 C C . ILE A 1 171 ? 12.23702 43.68605 35.97851 1.000 13.97722 171 ILE A C 1
ATOM 1358 O O . ILE A 1 171 ? 13.43233 43.59469 36.26706 1.000 15.41957 171 ILE A O 1
ATOM 1363 N N . ASN A 1 172 ? 11.48676 44.70826 36.40433 1.000 13.82882 172 ASN A N 1
ATOM 1364 C CA . ASN A 1 172 ? 12.05265 45.81167 37.17623 1.000 13.66616 172 ASN A CA 1
ATOM 1365 C C . ASN A 1 172 ? 12.42020 45.42087 38.60332 1.000 15.41346 172 ASN A C 1
ATOM 1366 O O . ASN A 1 172 ? 12.98050 46.25965 39.32443 1.000 16.66092 172 ASN A O 1
ATOM 1371 N N . THR A 1 173 ? 12.10511 44.19453 39.03216 1.000 12.47228 173 THR A N 1
ATOM 1372 C CA . THR A 1 173 ? 12.57061 43.72527 40.33626 1.000 15.71179 173 THR A CA 1
ATOM 1373 C C . THR A 1 173 ? 14.07673 43.54280 40.36391 1.000 15.97772 173 THR A C 1
ATOM 1374 O O . THR A 1 173 ? 14.65078 43.44836 41.45792 1.000 14.95117 173 THR A O 1
ATOM 1378 N N . SER A 1 174 ? 14.71014 43.45170 39.19089 1.000 13.92834 174 SER A N 1
ATOM 1379 C CA . SER A 1 174 ? 16.13260 43.16500 39.02479 1.000 13.05766 174 SER A CA 1
ATOM 1380 C C . SER A 1 174 ? 16.50023 41.74945 39.44692 1.000 13.36848 174 SER A C 1
ATOM 1381 O O . SER A 1 174 ? 17.69269 41.45160 39.59246 1.000 16.42608 174 SER A O 1
ATOM 1384 N N . LEU A 1 175 ? 15.52018 40.86770 39.62332 1.000 15.08238 175 LEU A N 1
ATOM 1385 C CA . LEU A 1 175 ? 15.77287 39.51574 40.11437 1.000 16.20017 175 LEU A CA 1
ATOM 1386 C C . LEU A 1 175 ? 15.79252 38.46807 39.00872 1.000 15.76872 175 LEU A C 1
ATOM 1387 O O . LEU A 1 175 ? 16.02987 37.28561 39.29413 1.000 15.65155 175 LEU A O 1
ATOM 1392 N N . PHE A 1 176 ? 15.56082 38.83829 37.75438 1.000 13.52483 176 PHE A N 1
ATOM 1393 C CA . PHE A 1 176 ? 15.49995 37.79436 36.73348 1.000 14.05767 176 PHE A CA 1
ATOM 1394 C C . PHE A 1 176 ? 16.89024 37.40127 36.25089 1.000 13.72177 176 PHE A C 1
ATOM 1395 O O . PHE A 1 176 ? 17.72112 38.25548 35.91973 1.000 16.92958 176 PHE A O 1
ATOM 1403 N N . ASP A 1 177 ? 17.14244 36.09287 36.25039 1.000 13.79084 177 ASP A N 1
ATOM 1404 C CA . ASP A 1 177 ? 18.40020 35.53736 35.76210 1.000 13.69045 177 ASP A CA 1
ATOM 1405 C C . ASP A 1 177 ? 18.47246 35.57615 34.24897 1.000 16.13842 177 ASP A C 1
ATOM 1406 O O . ASP A 1 177 ? 19.55011 35.76897 33.68766 1.000 16.29163 177 ASP A O 1
ATOM 1411 N N . TYR A 1 178 ? 17.33687 35.40819 33.58329 1.000 13.40735 178 TYR A N 1
ATOM 1412 C CA . TYR A 1 178 ? 17.26360 35.35031 32.13135 1.000 12.02080 178 TYR A CA 1
ATOM 1413 C C . TYR A 1 178 ? 16.09982 36.20145 31.67730 1.000 14.22143 178 TYR A C 1
ATOM 1414 O O . TYR A 1 178 ? 15.03156 36.15807 32.28246 1.000 15.04684 178 TYR A O 1
ATOM 1423 N N . VAL A 1 179 ? 16.28971 36.94855 30.59976 1.000 14.99011 179 VAL A N 1
ATOM 1424 C CA . VAL A 1 179 ? 15.16590 37.62260 29.92963 1.000 12.38220 179 VAL A CA 1
ATOM 1425 C C . VAL A 1 179 ? 15.38742 37.36955 28.44190 1.000 14.93852 179 VAL A C 1
ATOM 1426 O O . VAL A 1 179 ? 16.42206 37.76089 27.89567 1.000 14.81534 179 VAL A O 1
ATOM 1430 N N . TRP A 1 180 ? 14.45913 36.65992 27.78917 1.000 13.24171 180 TRP A N 1
ATOM 1431 C CA . TRP A 1 180 ? 14.50605 36.45681 26.34085 1.000 14.02580 180 TRP A CA 1
ATOM 1432 C C . TRP A 1 180 ? 13.43961 37.33174 25.72263 1.000 13.99616 180 TRP A C 1
ATOM 1433 O O . TRP A 1 180 ? 12.24832 37.08615 25.90510 1.000 15.03445 180 TRP A O 1
ATOM 1444 N N . VAL A 1 181 ? 13.86670 38.35327 24.99811 1.000 13.80194 181 VAL A N 1
ATOM 1445 C CA . VAL A 1 181 ? 12.96018 39.32634 24.39873 1.000 12.06705 181 VAL A CA 1
ATOM 1446 C C . VAL A 1 181 ? 12.47054 38.78146 23.06641 1.000 19.94996 181 VAL A C 1
ATOM 1447 O O . VAL A 1 181 ? 13.27704 38.41464 22.20304 1.000 16.50214 181 VAL A O 1
ATOM 1451 N N . GLN A 1 182 ? 11.15287 38.70570 22.90236 1.000 14.26782 182 GLN A N 1
ATOM 1452 C CA . GLN A 1 182 ? 10.56657 38.08432 21.71665 1.000 15.43140 182 GLN A CA 1
ATOM 1453 C C . GLN A 1 182 ? 10.52525 39.09485 20.58224 1.000 18.70701 182 GLN A C 1
ATOM 1454 O O . GLN A 1 182 ? 9.65135 39.95540 20.53362 1.000 16.49834 182 GLN A O 1
ATOM 1460 N N . PHE A 1 183 ? 11.45928 38.95163 19.64922 1.000 14.61677 183 PHE A N 1
ATOM 1461 C CA . PHE A 1 183 ? 11.50679 39.80367 18.45901 1.000 14.94752 183 PHE A CA 1
ATOM 1462 C C . PHE A 1 183 ? 10.75701 39.09727 17.32903 1.000 16.35897 183 PHE A C 1
ATOM 1463 O O . PHE A 1 183 ? 11.31910 38.67543 16.32027 1.000 15.17445 183 PHE A O 1
ATOM 1471 N N . TYR A 1 184 ? 9.44909 38.95839 17.53939 1.000 15.86390 184 TYR A N 1
ATOM 1472 C CA . TYR A 1 184 ? 8.56987 38.36582 16.54015 1.000 17.02870 184 TYR A CA 1
ATOM 1473 C C . TYR A 1 184 ? 7.14083 38.70974 16.89792 1.000 16.65889 184 TYR A C 1
ATOM 1474 O O . TYR A 1 184 ? 6.82764 39.03716 18.04599 1.000 18.46264 184 TYR A O 1
ATOM 1483 N N . ASN A 1 185 ? 6.29243 38.64851 15.87976 1.000 18.41023 185 ASN A N 1
ATOM 1484 C CA . ASN A 1 185 ? 4.88106 39.02343 15.97389 1.000 22.41505 185 ASN A CA 1
ATOM 1485 C C . ASN A 1 185 ? 4.69332 40.47275 16.40801 1.000 23.68087 185 ASN A C 1
ATOM 1486 O O . ASN A 1 185 ? 3.63571 40.82444 16.94296 1.000 27.57219 185 ASN A O 1
ATOM 1491 N N . ASN A 1 186 ? 5.68781 41.33298 16.18448 1.000 22.53414 186 ASN A N 1
ATOM 1492 C CA . ASN A 1 186 ? 5.51439 42.77188 16.38785 1.000 23.50114 186 ASN A CA 1
ATOM 1493 C C . ASN A 1 186 ? 6.35732 43.51694 15.37138 1.000 21.06289 186 ASN A C 1
ATOM 1494 O O . ASN A 1 186 ? 7.53598 43.80225 15.61052 1.000 19.52602 186 ASN A O 1
ATOM 1499 N N . PRO A 1 187 ? 5.77184 43.87958 14.22740 1.000 23.97397 187 PRO A N 1
ATOM 1500 C CA . PRO A 1 187 ? 6.54187 44.57738 13.18155 1.000 22.80461 187 PRO A CA 1
ATOM 1501 C C . PRO A 1 187 ? 7.09442 45.93228 13.60596 1.000 22.89804 187 PRO A C 1
ATOM 1502 O O . PRO A 1 187 ? 7.88553 46.51579 12.85976 1.000 24.55104 187 PRO A O 1
ATOM 1506 N N . ARG A 1 188 ? 6.71862 46.44638 14.77533 1.000 23.46533 188 ARG A N 1
ATOM 1507 C CA . ARG A 1 188 ? 7.30513 47.69818 15.23420 1.000 25.73948 188 ARG A CA 1
ATOM 1508 C C . ARG A 1 188 ? 8.76388 47.52063 15.64681 1.000 22.64222 188 ARG A C 1
ATOM 1509 O O . ARG A 1 188 ? 9.55381 48.46843 15.55606 1.000 24.08121 188 ARG A O 1
ATOM 1517 N N . CYS A 1 189 ? 9.15353 46.32452 16.08955 1.000 19.79239 189 CYS A N 1
ATOM 1518 C CA . CYS A 1 189 ? 10.51490 46.11899 16.56047 1.000 15.49441 189 CYS A CA 1
ATOM 1519 C C . CYS A 1 189 ? 11.21703 44.87501 16.02151 1.000 19.42576 189 CYS A C 1
ATOM 1520 O O . CYS A 1 189 ? 12.41617 44.73714 16.26843 1.000 19.04941 189 CYS A O 1
ATOM 1523 N N . HIS A 1 190 ? 10.53486 43.96730 15.31901 1.000 17.40694 190 HIS A N 1
ATOM 1524 C CA . HIS A 1 190 ? 11.19339 42.73048 14.91315 1.000 16.17252 190 HIS A CA 1
ATOM 1525 C C . HIS A 1 190 ? 11.86997 42.92422 13.55336 1.000 18.28818 190 HIS A C 1
ATOM 1526 O O . HIS A 1 190 ? 11.82550 44.00717 12.95725 1.000 17.58779 190 HIS A O 1
ATOM 1533 N N . TYR A 1 191 ? 12.58118 41.89512 13.09337 1.000 15.26849 191 TYR A N 1
ATOM 1534 C CA . TYR A 1 191 ? 13.29919 42.00226 11.82580 1.000 16.97011 191 TYR A CA 1
ATOM 1535 C C . TYR A 1 191 ? 12.30418 42.13911 10.68219 1.000 14.50536 191 TYR A C 1
ATOM 1536 O O . TYR A 1 191 ? 11.44737 41.27103 10.48117 1.000 16.68914 191 TYR A O 1
ATOM 1545 N N . LEU A 1 192 ? 12.42068 43.22648 9.93035 1.000 15.91509 192 LEU A N 1
ATOM 1546 C CA . LEU A 1 192 ? 11.49802 43.52757 8.84171 1.000 17.53344 192 LEU A CA 1
ATOM 1547 C C . LEU A 1 192 ? 12.27615 44.38424 7.86043 1.000 16.84281 192 LEU A C 1
ATOM 1548 O O . LEU A 1 192 ? 12.57190 45.55062 8.15386 1.000 17.93858 192 LEU A O 1
ATOM 1553 N N . GLY A 1 193 ? 12.60553 43.80972 6.71508 1.000 17.38635 193 GLY A N 1
ATOM 1554 C CA . GLY A 1 193 ? 13.48760 44.44798 5.75232 1.000 16.92198 193 GLY A CA 1
ATOM 1555 C C . GLY A 1 193 ? 14.93686 44.32741 6.15588 1.000 18.12946 193 GLY A C 1
ATOM 1556 O O . GLY A 1 193 ? 15.76637 43.85646 5.37085 1.000 20.56026 193 GLY A O 1
ATOM 1557 N N . ASN A 1 194 ? 15.24934 44.72058 7.38269 1.000 17.03446 194 ASN A N 1
ATOM 1558 C CA . ASN A 1 194 ? 16.59955 44.71947 7.92720 1.000 14.24933 194 ASN A CA 1
ATOM 1559 C C . ASN A 1 194 ? 16.46367 44.76014 9.44131 1.000 15.32646 194 ASN A C 1
ATOM 1560 O O . ASN A 1 194 ? 15.35333 44.80195 9.98056 1.000 17.81801 194 ASN A O 1
ATOM 1565 N N . ALA A 1 195 ? 17.60217 44.84327 10.12310 1.000 16.93422 195 ALA A N 1
ATOM 1566 C CA . ALA A 1 195 ? 17.65159 44.70730 11.57125 1.000 18.47344 195 ALA A CA 1
ATOM 1567 C C . ALA A 1 195 ? 17.70514 46.03137 12.33143 1.000 15.49639 195 ALA A C 1
ATOM 1568 O O . ALA A 1 195 ? 17.94704 46.01389 13.53934 1.000 18.02594 195 ALA A O 1
ATOM 1570 N N A THR A 1 196 ? 17.46603 47.16738 11.67067 0.483 19.16726 196 THR A N 1
ATOM 1571 N N B THR A 1 196 ? 17.46234 47.16806 11.67298 0.517 19.26435 196 THR A N 1
ATOM 1572 C CA A THR A 1 196 ? 17.64433 48.45591 12.34150 0.483 19.33026 196 THR A CA 1
ATOM 1573 C CA B THR A 1 196 ? 17.64767 48.45477 12.34680 0.517 19.26686 196 THR A CA 1
ATOM 1574 C C A THR A 1 196 ? 16.75022 48.58644 13.57259 0.483 19.97550 196 THR A C 1
ATOM 1575 C C B THR A 1 196 ? 16.74913 48.59182 13.57393 0.517 19.94775 196 THR A C 1
ATOM 1576 O O A THR A 1 196 ? 17.22322 48.92124 14.66526 0.483 24.25182 196 THR A O 1
ATOM 1577 O O B THR A 1 196 ? 17.21698 48.94049 14.66411 0.517 24.17314 196 THR A O 1
ATOM 1584 N N . ASN A 1 197 ? 15.44845 48.34814 13.41634 1.000 18.04391 197 ASN A N 1
ATOM 1585 C CA . ASN A 1 197 ? 14.54911 48.51165 14.55643 1.000 17.09454 197 ASN A CA 1
ATOM 1586 C C . ASN A 1 197 ? 14.85517 47.50038 15.65734 1.000 22.57321 197 ASN A C 1
ATOM 1587 O O . ASN A 1 197 ? 14.77945 47.82434 16.85252 1.000 19.41812 197 ASN A O 1
ATOM 1592 N N . LEU A 1 198 ? 15.18798 46.26460 15.27462 1.000 18.65865 198 LEU A N 1
ATOM 1593 C CA . LEU A 1 198 ? 15.54698 45.24582 16.25887 1.000 16.24574 198 LEU A CA 1
ATOM 1594 C C . LEU A 1 198 ? 16.74925 45.69349 17.07959 1.000 14.62876 198 LEU A C 1
ATOM 1595 O O . LEU A 1 198 ? 16.73631 45.63832 18.31668 1.000 16.43192 198 LEU A O 1
ATOM 1600 N N . LEU A 1 199 ? 17.80692 46.12729 16.39487 1.000 16.41146 199 LEU A N 1
ATOM 1601 C CA . LEU A 1 199 ? 19.02294 46.52405 17.09472 1.000 16.42555 199 LEU A CA 1
ATOM 1602 C C . LEU A 1 199 ? 18.80179 47.77849 17.93381 1.000 17.79816 199 LEU A C 1
ATOM 1603 O O . LEU A 1 199 ? 19.34283 47.89131 19.04014 1.000 17.38199 199 LEU A O 1
ATOM 1608 N N . ASN A 1 200 ? 17.99174 48.72264 17.44006 1.000 22.02994 200 ASN A N 1
ATOM 1609 C CA . ASN A 1 200 ? 17.67953 49.90532 18.24048 1.000 20.12579 200 ASN A CA 1
ATOM 1610 C C . ASN A 1 200 ? 16.93033 49.52963 19.51467 1.000 20.50259 200 ASN A C 1
ATOM 1611 O O . ASN A 1 200 ? 17.23471 50.03579 20.60120 1.000 20.84787 200 ASN A O 1
ATOM 1616 N N . SER A 1 201 ? 15.92821 48.65731 19.39704 1.000 18.95370 201 SER A N 1
ATOM 1617 C CA . SER A 1 201 ? 15.22976 48.16045 20.57785 1.000 16.15366 201 SER A CA 1
ATOM 1618 C C . SER A 1 201 ? 16.19994 47.49171 21.54362 1.000 18.61695 201 SER A C 1
ATOM 1619 O O . SER A 1 201 ? 16.21225 47.78725 22.74608 1.000 17.50427 201 SER A O 1
ATOM 1622 N N . TRP A 1 202 ? 17.01518 46.56832 21.02762 1.000 15.33694 202 TRP A N 1
ATOM 1623 C CA . TRP A 1 202 ? 18.00191 45.88990 21.86445 1.000 18.13997 202 TRP A CA 1
ATOM 1624 C C . TRP A 1 202 ? 18.93299 46.88764 22.55478 1.000 16.84573 202 TRP A C 1
ATOM 1625 O O . TRP A 1 202 ? 19.05686 46.88738 23.78785 1.000 17.87473 202 TRP A O 1
ATOM 1636 N N . ASN A 1 203 ? 19.56822 47.76987 21.77510 1.000 18.34890 203 ASN A N 1
ATOM 1637 C CA . ASN A 1 203 ? 20.63285 48.62501 22.30381 1.000 19.84424 203 ASN A CA 1
ATOM 1638 C C . ASN A 1 203 ? 20.09838 49.76074 23.16519 1.000 22.13483 203 ASN A C 1
ATOM 1639 O O . ASN A 1 203 ? 20.75537 50.16785 24.13292 1.000 22.26163 203 ASN A O 1
ATOM 1644 N N . ASN A 1 204 ? 18.93393 50.29738 22.82585 1.000 18.79190 204 ASN A N 1
ATOM 1645 C CA . ASN A 1 204 ? 18.45757 51.50459 23.48768 1.000 23.70329 204 ASN A CA 1
ATOM 1646 C C . ASN A 1 204 ? 17.48537 51.22712 24.61653 1.000 25.90425 204 ASN A C 1
ATOM 1647 O O . ASN A 1 204 ? 17.42550 52.01185 25.57357 1.000 25.54463 204 ASN A O 1
ATOM 1652 N N . ASP A 1 205 ? 16.73260 50.12979 24.53299 1.000 19.24335 205 ASP A N 1
ATOM 1653 C CA . ASP A 1 205 ? 15.68044 49.83756 25.49247 1.000 17.31925 205 ASP A CA 1
ATOM 1654 C C . ASP A 1 205 ? 16.03857 48.63584 26.35394 1.000 17.61391 205 ASP A C 1
ATOM 1655 O O . ASP A 1 205 ? 16.17507 48.76733 27.57189 1.000 18.04676 205 ASP A O 1
ATOM 1660 N N . TRP A 1 206 ? 16.22988 47.46474 25.74493 1.000 17.17037 206 TRP A N 1
ATOM 1661 C CA . TRP A 1 206 ? 16.39024 46.25252 26.53849 1.000 17.80539 206 TRP A CA 1
ATOM 1662 C C . TRP A 1 206 ? 17.74006 46.20075 27.23842 1.000 17.60854 206 TRP A C 1
ATOM 1663 O O . TRP A 1 206 ? 17.87198 45.51815 28.26452 1.000 17.54251 206 TRP A O 1
ATOM 1674 N N A SER A 1 207 ? 18.73302 46.92636 26.72134 0.684 17.81995 207 SER A N 1
ATOM 1675 N N B SER A 1 207 ? 18.73703 46.92795 26.73368 0.316 18.57477 207 SER A N 1
ATOM 1676 C CA A SER A 1 207 ? 20.01176 47.05938 27.40390 0.684 21.85336 207 SER A CA 1
ATOM 1677 C CA B SER A 1 207 ? 20.01940 47.03928 27.41747 0.316 21.13660 207 SER A CA 1
ATOM 1678 C C A SER A 1 207 ? 19.87194 47.69321 28.78170 0.684 21.86213 207 SER A C 1
ATOM 1679 C C B SER A 1 207 ? 19.93926 47.84947 28.70490 0.316 22.31521 207 SER A C 1
ATOM 1680 O O A SER A 1 207 ? 20.76102 47.51946 29.62226 0.684 24.51911 207 SER A O 1
ATOM 1681 O O B SER A 1 207 ? 20.95046 47.96183 29.40760 0.316 23.09105 207 SER A O 1
ATOM 1686 N N . THR A 1 208 ? 18.78440 48.42266 29.03516 1.000 16.34948 208 THR A N 1
ATOM 1687 C CA . THR A 1 208 ? 18.65035 49.15471 30.28658 1.000 17.62034 208 THR A CA 1
ATOM 1688 C C . THR A 1 208 ? 18.10262 48.31008 31.42313 1.000 18.06399 208 THR A C 1
ATOM 1689 O O . THR A 1 208 ? 18.12869 48.76411 32.57314 1.000 21.50410 208 THR A O 1
ATOM 1693 N N . ILE A 1 209 ? 17.61364 47.10143 31.15968 1.000 17.94891 209 ILE A N 1
ATOM 1694 C CA . ILE A 1 209 ? 17.06795 46.31722 32.25801 1.000 17.65893 209 ILE A CA 1
ATOM 1695 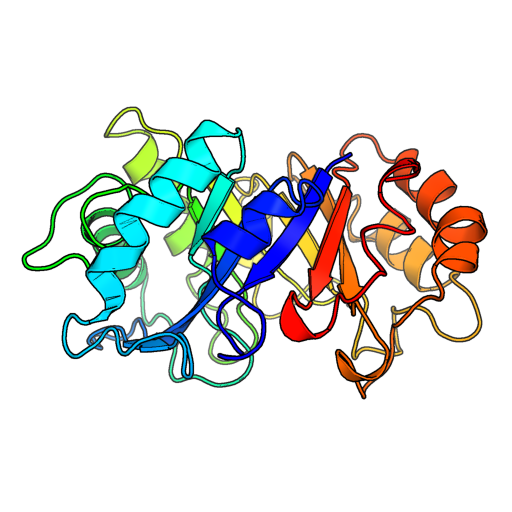C C . ILE A 1 209 ? 18.20122 45.64007 33.01992 1.000 19.83906 209 ILE A C 1
ATOM 1696 O O . ILE A 1 209 ? 19.30436 45.43718 32.50569 1.000 16.54522 209 ILE A O 1
ATOM 1701 N N . LEU A 1 210 ? 17.92618 45.31289 34.28160 1.000 17.23886 210 LEU A N 1
ATOM 1702 C CA . LEU A 1 210 ? 18.87704 44.59246 35.12144 1.000 13.61133 210 LEU A CA 1
ATOM 1703 C C . LEU A 1 210 ? 18.53915 43.11025 35.03711 1.000 16.84466 210 LEU A C 1
ATOM 1704 O O . LEU A 1 210 ? 17.63460 42.62756 35.72154 1.000 18.29325 210 LEU A O 1
ATOM 1709 N N . THR A 1 211 ? 19.29175 42.38238 34.21856 1.000 13.24519 211 THR A N 1
ATOM 1710 C CA . THR A 1 211 ? 19.20624 40.92992 34.18282 1.000 14.99164 211 THR A CA 1
ATOM 1711 C C . THR A 1 211 ? 20.60973 40.40660 33.94952 1.000 16.94090 211 THR A C 1
ATOM 1712 O O . THR A 1 211 ? 21.43476 41.09127 33.34599 1.000 17.65382 211 THR A O 1
ATOM 1716 N N . ASP A 1 212 ? 20.88743 39.19792 34.44813 1.000 17.70492 212 ASP A N 1
ATOM 1717 C CA . ASP A 1 212 ? 22.23574 38.66559 34.27086 1.000 20.52566 212 ASP A CA 1
ATOM 1718 C C . ASP A 1 212 ? 22.48738 38.22204 32.83409 1.000 17.19821 212 ASP A C 1
ATOM 1719 O O . ASP A 1 212 ? 23.61907 38.32655 32.34650 1.000 19.71512 212 ASP A O 1
ATOM 1724 N N . ASP A 1 213 ? 21.46024 37.73168 32.14499 1.000 15.59657 213 ASP A N 1
ATOM 1725 C CA . ASP A 1 213 ? 21.61099 37.22960 30.78033 1.000 15.01371 213 ASP A CA 1
ATOM 1726 C C . ASP A 1 213 ? 20.44265 37.70979 29.93958 1.000 14.17567 213 ASP A C 1
ATOM 1727 O O . ASP A 1 213 ? 19.28861 37.39610 30.24533 1.000 16.93565 213 ASP A O 1
ATOM 1732 N N . LEU A 1 214 ? 20.75003 38.43746 28.87109 1.000 15.10496 214 LEU A N 1
ATOM 1733 C CA . LEU A 1 214 ? 19.75314 38.96401 27.94691 1.000 13.91938 214 LEU A CA 1
ATOM 1734 C C . LEU A 1 214 ? 19.84163 38.16285 26.65102 1.000 14.69895 214 LEU A C 1
ATOM 1735 O O . LEU A 1 214 ? 20.92089 38.06287 26.05296 1.000 16.05704 214 LEU A O 1
ATOM 1740 N N . PHE A 1 215 ? 18.71913 37.56182 26.24524 1.000 14.43633 215 PHE A N 1
ATOM 1741 C CA . PHE A 1 215 ? 18.65525 36.67204 25.09459 1.000 15.19533 215 PHE A CA 1
ATOM 1742 C C . PHE A 1 215 ? 17.81217 37.31548 24.00098 1.000 13.85611 215 PHE A C 1
ATOM 1743 O O . PHE A 1 215 ? 16.82696 38.00776 24.28128 1.000 14.85277 215 PHE A O 1
ATOM 1751 N N . LEU A 1 216 ? 18.17786 37.03629 22.75656 1.000 13.61739 216 LEU A N 1
ATOM 1752 C CA . LEU A 1 216 ? 17.38890 37.41535 21.58689 1.000 14.70619 216 LEU A CA 1
ATOM 1753 C C . LEU A 1 216 ? 16.40777 36.28939 21.27448 1.000 17.37340 216 LEU A C 1
ATOM 1754 O O . LEU A 1 216 ? 16.82429 35.19775 20.88665 1.000 16.71873 216 LEU A O 1
ATOM 1759 N N . GLY A 1 217 ? 15.10791 36.54014 21.42736 1.000 12.66162 217 GLY A N 1
ATOM 1760 C CA . GLY A 1 217 ? 14.10968 35.50595 21.16559 1.000 14.02379 217 GLY A CA 1
ATOM 1761 C C . GLY A 1 217 ? 13.62587 35.56209 19.72997 1.000 15.30526 217 GLY A C 1
ATOM 1762 O O . GLY A 1 217 ? 13.24633 36.62432 19.23787 1.000 15.85933 217 GLY A O 1
ATOM 1763 N N . LEU A 1 218 ? 13.59535 34.40752 19.07536 1.000 14.00199 218 LEU A N 1
ATOM 1764 C CA . LEU A 1 218 ? 13.31614 34.34310 17.65094 1.000 14.07106 218 LEU A CA 1
ATOM 1765 C C . LEU A 1 218 ? 12.42689 33.15549 17.33477 1.000 17.27756 218 LEU A C 1
ATOM 1766 O O . LEU A 1 218 ? 12.45273 32.14470 18.04502 1.000 16.97302 218 LEU A O 1
ATOM 1771 N N . PRO A 1 219 ? 11.68640 33.21502 16.23329 1.000 14.65279 219 PRO A N 1
ATOM 1772 C CA . PRO A 1 219 ? 11.01349 32.00977 15.74214 1.000 16.62357 219 PRO A CA 1
ATOM 1773 C C . PRO A 1 219 ? 11.99629 31.11214 15.00526 1.000 15.66292 219 PRO A C 1
ATOM 1774 O O . PRO A 1 219 ? 12.89757 31.58322 14.30725 1.000 18.72336 219 PRO A O 1
ATOM 1778 N N . ALA A 1 220 ? 11.84540 29.79951 15.19587 1.000 16.39631 220 ALA A N 1
ATOM 1779 C CA . ALA A 1 220 ? 12.77587 28.86660 14.56393 1.000 19.84945 220 ALA A CA 1
ATOM 1780 C C . ALA A 1 220 ? 12.50123 28.65934 13.08107 1.000 18.98743 220 ALA A C 1
ATOM 1781 O O . ALA A 1 220 ? 13.35821 28.11311 12.37732 1.000 21.59006 220 ALA A O 1
ATOM 1783 N N . ALA A 1 221 ? 11.32876 29.06121 12.60746 1.000 17.57529 221 ALA A N 1
ATOM 1784 C CA . ALA A 1 221 ? 10.93607 28.94202 11.21301 1.000 18.97391 221 ALA A CA 1
ATOM 1785 C C . ALA A 1 221 ? 9.83804 29.96096 10.95796 1.000 17.98509 221 ALA A C 1
ATOM 1786 O O . ALA A 1 221 ? 9.19404 30.42385 11.90599 1.000 20.58706 221 ALA A O 1
ATOM 1788 N N . PRO A 1 222 ? 9.60981 30.34356 9.69921 1.000 21.48658 222 PRO A N 1
ATOM 1789 C CA . PRO A 1 222 ? 8.50269 31.28084 9.41776 1.000 21.36312 222 PRO A CA 1
ATOM 1790 C C . PRO A 1 222 ? 7.15938 30.81784 9.96884 1.000 23.39543 222 PRO A C 1
ATOM 1791 O O . PRO A 1 222 ? 6.37841 31.63788 10.46981 1.000 24.31581 222 PRO A O 1
ATOM 1795 N N . GLN A 1 223 ? 6.89436 29.51301 9.92386 1.000 22.31294 223 GLN A N 1
ATOM 1796 C CA . GLN A 1 223 ? 5.63559 28.96693 10.42086 1.000 22.44653 223 GLN A CA 1
ATOM 1797 C C . GLN A 1 223 ? 5.47694 29.14008 11.92984 1.000 27.60343 223 GLN A C 1
ATOM 1798 O O . GLN A 1 223 ? 4.34381 29.10916 12.42911 1.000 25.81313 223 GLN A O 1
ATOM 1804 N N . ALA A 1 224 ? 6.57821 29.29521 12.66608 1.000 22.47204 224 ALA A N 1
ATOM 1805 C CA . ALA A 1 224 ? 6.48972 29.48014 14.11124 1.000 21.72155 224 ALA A CA 1
ATOM 1806 C C . ALA A 1 224 ? 5.95130 30.85063 14.49513 1.000 23.51691 224 ALA A C 1
ATOM 1807 O O . ALA A 1 224 ? 5.50187 31.02634 15.62895 1.000 24.53575 224 ALA A O 1
ATOM 1809 N N . ALA A 1 225 ? 6.01260 31.83217 13.60247 1.000 25.45490 225 ALA A N 1
ATOM 1810 C CA . ALA A 1 225 ? 5.53422 33.18408 13.89638 1.000 19.62491 225 ALA A CA 1
ATOM 1811 C C . ALA A 1 225 ? 4.93610 33.74976 12.62431 1.000 21.95475 225 ALA A C 1
ATOM 1812 O O . ALA A 1 225 ? 5.58848 34.50550 11.88628 1.000 25.05439 225 ALA A O 1
ATOM 1814 N N . PRO A 1 226 ? 3.68375 33.40271 12.33190 1.000 22.60782 226 PRO A N 1
ATOM 1815 C CA . PRO A 1 226 ? 3.03044 33.95673 11.13706 1.000 27.02950 226 PRO A CA 1
ATOM 1816 C C . PRO A 1 226 ? 2.98220 35.47134 11.12618 1.000 29.51255 226 PRO A C 1
ATOM 1817 O O . PRO A 1 226 ? 2.92013 36.06669 10.04243 1.000 33.58024 226 PRO A O 1
ATOM 1821 N N . GLY A 1 227 ? 3.02116 36.11695 12.28866 1.000 26.63072 227 GLY A N 1
ATOM 1822 C CA . GLY A 1 227 ? 3.03913 37.56080 12.36363 1.000 23.23586 227 GLY A CA 1
ATOM 1823 C C . GLY A 1 227 ? 4.36986 38.21800 12.06691 1.000 23.99133 227 GLY A C 1
ATOM 1824 O O . GLY A 1 227 ? 4.47564 39.44703 12.12470 1.000 26.81870 227 GLY A O 1
ATOM 1825 N N . GLY A 1 228 ? 5.38776 37.44212 11.73781 1.000 23.41343 228 GLY A N 1
ATOM 1826 C CA . GLY A 1 228 ? 6.64969 37.97503 11.26615 1.000 19.18746 228 GLY A CA 1
ATOM 1827 C C . GLY A 1 228 ? 7.73582 37.88024 12.32043 1.000 17.67848 228 GLY A C 1
ATOM 1828 O O . GLY A 1 228 ? 7.48959 37.65979 13.50693 1.000 20.44245 228 GLY A O 1
ATOM 1829 N N . GLY A 1 229 ? 8.96828 38.07888 11.86055 1.000 18.08887 229 GLY A N 1
ATOM 1830 C CA . GLY A 1 229 ? 10.12863 38.13123 12.72789 1.000 17.42567 229 GLY A CA 1
ATOM 1831 C C . GLY A 1 229 ? 11.20015 37.09970 12.42801 1.000 16.36365 229 GLY A C 1
ATOM 1832 O O . GLY A 1 229 ? 12.33291 37.25854 12.90244 1.000 16.77091 229 GLY A O 1
ATOM 1833 N N . PHE A 1 230 ? 10.88741 36.04280 11.67675 1.000 17.65293 230 PHE A N 1
ATOM 1834 C CA . PHE A 1 230 ? 11.91084 35.07464 11.29327 1.000 21.50746 230 PHE A CA 1
ATOM 1835 C C . PHE A 1 230 ? 13.05962 35.77198 10.57457 1.000 20.56999 230 PHE 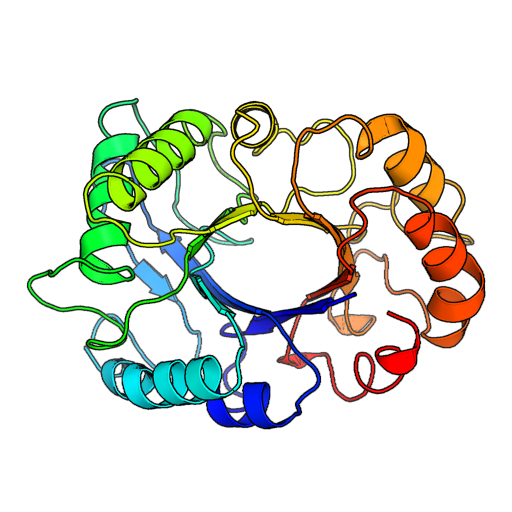A C 1
ATOM 1836 O O . PHE A 1 230 ? 12.84266 36.64028 9.72294 1.000 19.88041 230 PHE A O 1
ATOM 1844 N N . ILE A 1 231 ? 14.28689 35.37670 10.92482 1.000 16.44071 231 ILE A N 1
ATOM 1845 C CA . ILE A 1 231 ? 15.51631 35.85606 10.29152 1.000 15.25640 231 ILE A CA 1
ATOM 1846 C C . ILE A 1 231 ? 16.20857 34.63566 9.69410 1.000 17.09011 231 ILE A C 1
ATOM 1847 O O . ILE A 1 231 ? 16.50558 33.68078 10.41992 1.000 18.84436 231 ILE A O 1
ATOM 1852 N N . GLU A 1 232 ? 16.45705 34.65472 8.38549 1.000 16.49234 232 GLU A N 1
ATOM 1853 C CA . GLU A 1 232 ? 17.18974 33.55427 7.77537 1.000 17.70836 232 GLU A CA 1
ATOM 1854 C C . GLU A 1 232 ? 18.54138 33.41398 8.46638 1.000 20.62469 232 GLU A C 1
ATOM 1855 O O . GLU A 1 232 ? 19.14357 34.40723 8.88292 1.000 19.42878 232 GLU A O 1
ATOM 1861 N N . ALA A 1 233 ? 18.99644 32.16773 8.61971 1.000 20.88136 233 ALA A N 1
ATOM 1862 C CA . ALA A 1 233 ? 20.14592 31.89205 9.47860 1.000 19.91360 233 ALA A CA 1
ATOM 1863 C C . ALA A 1 233 ? 21.37409 32.70526 9.06820 1.000 19.59285 233 ALA A C 1
ATOM 1864 O O . ALA A 1 233 ? 22.05790 33.27905 9.92778 1.000 19.69040 233 ALA A O 1
ATOM 1866 N N . ASP A 1 234 ? 21.65647 32.79121 7.76554 1.000 22.22650 234 ASP A N 1
ATOM 1867 C CA . ASP A 1 234 ? 22.86194 33.49741 7.33315 1.000 21.29940 234 ASP A CA 1
ATOM 1868 C C . ASP A 1 234 ? 22.77059 34.98991 7.64219 1.000 22.58584 234 ASP A C 1
ATOM 1869 O O . ASP A 1 234 ? 23.77499 35.61984 8.00663 1.000 22.92924 234 ASP A O 1
ATOM 1874 N N . ASP A 1 235 ? 21.57406 35.56907 7.51898 1.000 19.18820 235 ASP A N 1
ATOM 1875 C CA . ASP A 1 235 ? 21.38434 36.96974 7.88497 1.000 21.06250 235 ASP A CA 1
ATOM 1876 C C . ASP A 1 235 ? 21.55508 37.18043 9.38007 1.000 19.74856 235 ASP A C 1
ATOM 1877 O O . ASP A 1 235 ? 22.09279 38.20758 9.81087 1.000 19.96476 235 ASP A O 1
ATOM 1882 N N . LEU A 1 236 ? 21.03127 36.26418 10.19604 1.000 18.19729 236 LEU A N 1
ATOM 1883 C CA . LEU A 1 236 ? 21.23862 36.37689 11.63513 1.000 16.06451 236 LEU A CA 1
ATOM 1884 C C . LEU A 1 236 ? 22.72628 36.39065 11.95669 1.000 19.44352 236 LEU A C 1
ATOM 1885 O O . LEU A 1 236 ? 23.20876 37.22690 12.73201 1.000 20.36565 236 LEU A O 1
ATOM 1890 N N . ILE A 1 237 ? 23.46824 35.47360 11.34527 1.000 17.92139 237 ILE A N 1
ATOM 1891 C CA . ILE A 1 237 ? 24.89379 35.33741 11.62777 1.000 18.10194 237 ILE A CA 1
ATOM 1892 C C . ILE A 1 237 ? 25.65975 36.57045 11.17658 1.000 23.70476 237 ILE A C 1
ATOM 1893 O O . ILE A 1 237 ? 26.61834 36.99642 11.83860 1.000 21.66525 237 ILE A O 1
ATOM 1898 N N . SER A 1 238 ? 25.27203 37.15945 10.04537 1.000 19.96842 238 SER A N 1
ATOM 1899 C CA . SER A 1 238 ? 26.07500 38.24070 9.49233 1.000 21.39679 238 SER A CA 1
ATOM 1900 C C . SER A 1 238 ? 25.61081 39.62272 9.92596 1.000 20.13967 238 SER A C 1
ATOM 1901 O O . SER A 1 238 ? 26.43124 40.54310 9.97480 1.000 24.69854 238 SER A O 1
ATOM 1904 N N . GLU A 1 239 ? 24.32627 39.80372 10.23267 1.000 18.53500 239 GLU A N 1
ATOM 1905 C CA . GLU A 1 239 ? 23.78523 41.13025 10.51411 1.000 20.21639 239 GLU A CA 1
ATOM 1906 C C . GLU A 1 239 ? 23.46630 41.38871 11.97438 1.000 18.06045 239 GLU A C 1
ATOM 1907 O O . GLU A 1 239 ? 23.44168 42.55187 12.37887 1.000 18.90325 239 GLU A O 1
ATOM 1913 N N . VAL A 1 240 ? 23.16940 40.35496 12.76636 1.000 15.38602 240 VAL A N 1
ATOM 1914 C CA . VAL A 1 240 ? 22.60405 40.57992 14.09287 1.000 14.87045 240 VAL A CA 1
ATOM 1915 C C . VAL A 1 240 ? 23.52396 40.08242 15.20032 1.000 17.81578 240 VAL A C 1
ATOM 1916 O O . VAL A 1 240 ? 23.89572 40.85047 16.09750 1.000 17.17034 240 VAL A O 1
ATOM 1920 N N . LEU A 1 241 ? 23.87888 38.79748 15.16485 1.000 18.09954 241 LEU A N 1
ATOM 1921 C CA . LEU A 1 241 ? 24.69457 38.22338 16.23774 1.000 19.84420 241 LEU A CA 1
ATOM 1922 C C . LEU A 1 241 ? 25.95706 39.02206 16.54591 1.000 22.86234 241 LEU A C 1
ATOM 1923 O O . LEU A 1 241 ? 26.20184 39.29948 17.72942 1.000 20.74609 241 LEU A O 1
ATOM 1928 N N . PRO A 1 242 ? 26.77997 39.43091 15.57442 1.000 19.87478 242 PRO A N 1
ATOM 1929 C CA . PRO A 1 242 ? 28.01007 40.15899 15.94409 1.000 20.75631 242 PRO A CA 1
ATOM 1930 C C . PRO A 1 242 ? 27.73760 41.49199 16.62365 1.000 24.34966 242 PRO A C 1
ATOM 1931 O O . PRO A 1 242 ? 28.57228 41.95858 17.40757 1.000 25.36377 242 PRO A O 1
ATOM 1935 N N . THR A 1 243 ? 26.58997 42.11472 16.35745 1.000 23.10161 243 THR A N 1
ATOM 1936 C CA . THR A 1 243 ? 26.24879 43.37518 17.00960 1.000 22.83664 243 THR A CA 1
ATOM 1937 C C . THR A 1 243 ? 25.76979 43.15213 18.44439 1.000 21.31179 243 THR A C 1
ATOM 1938 O O . THR A 1 243 ? 26.26614 43.79731 19.37823 1.000 22.92764 243 THR A O 1
ATOM 1942 N N . ILE A 1 244 ? 24.82380 42.22947 18.65568 1.000 17.55506 244 ILE A N 1
ATOM 1943 C CA . ILE A 1 244 ? 24.28785 42.07066 20.01006 1.000 15.70746 244 ILE A CA 1
ATOM 1944 C C . ILE A 1 244 ? 25.28618 41.40385 20.94451 1.000 17.36029 244 ILE A C 1
ATOM 1945 O O . ILE A 1 244 ? 25.19031 41.58004 22.16505 1.000 20.83741 244 ILE A O 1
ATOM 1950 N N . LYS A 1 245 ? 26.26532 40.66901 20.41323 1.000 21.60137 245 LYS A N 1
ATOM 1951 C CA . LYS A 1 245 ? 27.28519 40.08165 21.27951 1.000 20.97136 245 LYS A CA 1
ATOM 1952 C C . LYS A 1 245 ? 28.14877 41.13591 21.96413 1.000 24.67214 245 LYS A C 1
ATOM 1953 O O . LYS A 1 245 ? 28.87041 40.80681 22.91339 1.000 28.47348 245 LYS A O 1
ATOM 1959 N N . ALA A 1 246 ? 28.11956 42.38624 21.49520 1.000 24.03217 246 ALA A N 1
ATOM 1960 C CA . ALA A 1 246 ? 28.88777 43.43239 22.16191 1.000 28.80212 246 ALA A CA 1
ATOM 1961 C C . ALA A 1 246 ? 28.25242 43.86156 23.47759 1.000 23.40320 246 ALA A C 1
ATOM 1962 O O . ALA A 1 246 ? 28.93335 44.46647 24.31166 1.000 24.02758 246 ALA A O 1
ATOM 1964 N N . THR A 1 247 ? 26.97148 43.55598 23.68007 1.000 22.56233 247 THR A N 1
ATOM 1965 C CA . THR A 1 247 ? 26.28930 43.87424 24.92711 1.000 19.99717 247 THR A CA 1
ATOM 1966 C C . THR A 1 247 ? 26.83281 43.00069 26.05352 1.000 20.54252 247 THR A C 1
ATOM 1967 O O . THR A 1 247 ? 26.99160 41.79092 25.88166 1.000 20.49782 247 THR A O 1
ATOM 1971 N N . TYR A 1 248 ? 27.13008 43.61615 27.20658 1.000 19.93336 248 TYR A N 1
ATOM 1972 C CA . TYR A 1 248 ? 27.90667 42.91950 28.23289 1.000 19.76220 248 TYR A CA 1
ATOM 1973 C C . TYR A 1 248 ? 27.18578 41.68081 28.74611 1.000 23.33257 248 TYR A C 1
ATOM 1974 O O . TYR A 1 248 ? 27.82388 40.66555 29.05241 1.000 25.48522 248 TYR A O 1
ATOM 1983 N N . ASP A 1 249 ? 25.85967 41.73921 28.85987 1.000 19.90860 249 ASP A N 1
ATOM 1984 C CA . ASP A 1 249 ? 25.10312 40.62145 29.40568 1.000 18.82528 249 ASP A CA 1
ATOM 1985 C C . ASP A 1 249 ? 24.38621 39.82113 28.32418 1.000 19.04068 249 ASP A C 1
ATOM 1986 O O . ASP A 1 249 ? 23.42741 39.10376 28.62605 1.000 18.03625 249 ASP A O 1
ATOM 1991 N N 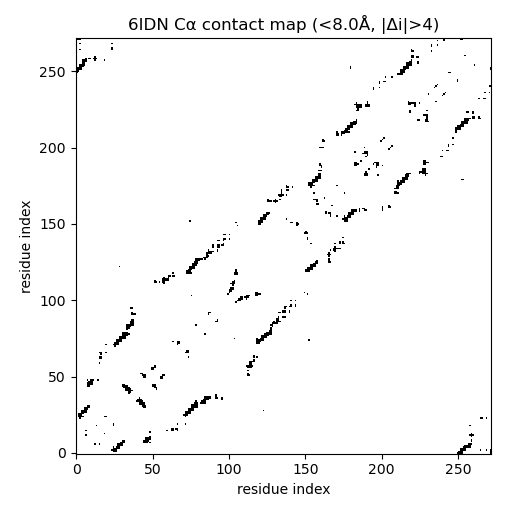. TYR A 1 250 ? 24.84242 39.91640 27.07468 1.000 18.73552 250 TYR A N 1
ATOM 1992 C CA . TYR A 1 250 ? 24.35775 39.01894 26.03355 1.000 18.46205 250 TYR A CA 1
ATOM 1993 C C . TYR A 1 250 ? 24.46408 37.57887 26.50480 1.000 18.68582 250 TYR A C 1
ATOM 1994 O O . TYR A 1 250 ? 25.53321 37.12914 26.93756 1.000 20.54286 250 TYR A O 1
ATOM 2003 N N . GLY A 1 251 ? 23.34888 36.86043 26.42689 1.000 16.11431 251 GLY A N 1
ATOM 2004 C CA . GLY A 1 251 ? 23.33685 35.48182 26.87995 1.000 18.27769 251 GLY A CA 1
ATOM 2005 C C . GLY A 1 251 ? 23.11553 34.43891 25.80440 1.000 18.00767 251 GLY A C 1
ATOM 2006 O O . GLY A 1 251 ? 23.40819 33.25601 26.01800 1.000 20.18740 251 GLY A O 1
ATOM 2007 N N . GLY A 1 252 ? 22.58651 34.84756 24.65519 1.000 15.63747 252 GLY A N 1
ATOM 2008 C CA . GLY A 1 252 ? 22.35209 33.89914 23.58423 1.000 16.62857 252 GLY A CA 1
ATOM 2009 C C . GLY A 1 252 ? 21.05483 34.14734 22.85291 1.000 17.62240 252 GLY A C 1
ATOM 2010 O O . GLY A 1 252 ? 20.57530 35.28510 22.81675 1.000 15.14283 252 GLY A O 1
ATOM 2011 N N . VAL A 1 253 ? 20.47785 33.08201 22.29929 1.000 17.92272 253 VAL A N 1
ATOM 2012 C CA . VAL A 1 253 ? 19.25963 33.12144 21.49270 1.000 14.05906 253 VAL A CA 1
ATOM 2013 C C . VAL A 1 253 ? 18.23759 32.17601 22.11181 1.000 16.77449 253 VAL A C 1
ATOM 2014 O O . VAL A 1 253 ? 18.58114 31.06415 22.52287 1.000 16.49707 253 VAL A O 1
ATOM 2018 N N . MET A 1 254 ? 16.98172 32.61201 22.17165 1.000 13.51699 254 MET A N 1
ATOM 2019 C CA . MET A 1 254 ? 15.86747 31.74827 22.54083 1.000 14.45127 254 MET A CA 1
ATOM 2020 C C . MET A 1 254 ? 15.05012 31.46232 21.29330 1.000 17.46126 254 MET A C 1
ATOM 2021 O O . MET A 1 254 ? 14.90055 32.32772 20.42830 1.000 16.89477 254 MET A O 1
ATOM 2026 N N . LEU A 1 255 ? 14.54384 30.23853 21.18224 1.000 15.76669 255 LEU A N 1
ATOM 2027 C CA . LEU A 1 255 ? 13.81703 29.82862 19.99234 1.000 16.98436 255 LEU A CA 1
ATOM 2028 C C . LEU A 1 255 ? 12.42110 29.34984 20.35684 1.000 19.05324 255 LEU A C 1
ATOM 2029 O O . LEU A 1 255 ? 12.25200 28.49661 21.23413 1.000 20.80053 255 LEU A O 1
ATOM 2034 N N . TRP A 1 256 ? 11.43048 29.88499 19.65700 1.000 17.63434 256 TRP A N 1
ATOM 2035 C CA . TRP A 1 256 ? 10.08089 29.33695 19.62922 1.000 19.79313 256 TRP A CA 1
ATOM 2036 C C . TRP A 1 256 ? 9.92685 28.60562 18.29816 1.000 18.80538 256 TRP A C 1
ATOM 2037 O O . TRP A 1 256 ? 9.90863 29.25123 17.24996 1.000 20.06098 256 TRP A O 1
ATOM 2048 N N . SER A 1 257 ? 9.82733 27.26604 18.29429 1.000 17.87542 257 SER A N 1
ATOM 2049 C CA . SER A 1 257 ? 9.83055 26.32120 19.41351 1.000 18.48861 257 SER A CA 1
ATOM 2050 C C . SER A 1 257 ? 10.46768 25.02335 18.88802 1.000 23.15513 257 SER A C 1
ATOM 2051 O O . SER A 1 257 ? 10.85139 24.95691 17.72410 1.000 22.35229 257 SER A O 1
ATOM 2054 N N . LYS A 1 258 ? 10.55620 23.98459 19.72183 1.000 20.75196 258 LYS A N 1
ATOM 2055 C CA . LYS A 1 258 ? 11.17775 22.73881 19.27259 1.000 24.49767 258 LYS A CA 1
ATOM 2056 C C . LYS A 1 258 ? 10.48433 22.18482 18.03028 1.000 30.72703 258 LYS A C 1
ATOM 2057 O O . LYS A 1 258 ? 11.14576 21.66749 17.11908 1.000 25.26237 258 LYS A O 1
ATOM 2063 N N . TYR A 1 259 ? 9.15443 22.30728 17.96794 1.000 24.00365 259 TYR A N 1
ATOM 2064 C CA . TYR A 1 259 ? 8.40580 21.72554 16.85757 1.000 26.04830 259 TYR A CA 1
ATOM 2065 C C . TYR A 1 259 ? 8.84320 22.29499 15.51446 1.000 25.35050 259 TYR A C 1
ATOM 2066 O O . TYR A 1 259 ? 8.79211 21.58636 14.50145 1.000 29.23967 259 TYR A O 1
ATOM 2075 N N . TYR A 1 260 ? 9.27943 23.55421 15.48906 1.000 23.37451 260 TYR A N 1
ATOM 2076 C CA . TYR A 1 260 ? 9.63766 24.24524 14.25539 1.000 26.42853 260 TYR A CA 1
ATOM 2077 C C . TYR A 1 260 ? 11.13517 24.27648 13.99660 1.000 26.48085 260 TYR A C 1
ATOM 2078 O O . TYR A 1 260 ? 11.55824 24.81348 12.96706 1.000 27.49471 260 TYR A O 1
ATOM 2087 N N . ASP A 1 261 ? 11.94027 23.71100 14.89484 1.000 22.39651 261 ASP A N 1
ATOM 2088 C CA . ASP A 1 261 ? 13.39800 23.77261 14.80373 1.000 22.63288 261 ASP A CA 1
ATOM 2089 C C . ASP A 1 261 ? 13.92600 22.48764 14.16833 1.000 24.81391 261 ASP A C 1
ATOM 2090 O O . ASP A 1 261 ? 14.47866 21.60995 14.83047 1.000 33.64128 261 ASP A O 1
ATOM 2095 N N . ASP A 1 262 ? 13.75755 22.38601 12.84842 1.000 28.95814 262 ASP A N 1
ATOM 2096 C CA A ASP A 1 262 ? 14.31245 21.24530 12.12557 0.490 32.99071 262 ASP A CA 1
ATOM 2097 C CA B ASP A 1 262 ? 14.30998 21.24566 12.12387 0.510 32.98694 262 ASP A CA 1
ATOM 2098 C C . ASP A 1 262 ? 15.82423 21.37375 11.98444 1.000 34.78938 262 ASP A C 1
ATOM 2099 O O . ASP A 1 262 ? 16.56532 20.41171 12.21768 1.000 39.06395 262 ASP A O 1
ATOM 2108 N N . ASP A 1 263 ? 16.30205 22.55497 11.59125 1.000 28.70077 263 ASP A N 1
ATOM 2109 C CA . ASP A 1 263 ? 17.74222 22.75054 11.46332 1.000 29.04617 263 ASP A CA 1
ATOM 2110 C C . ASP A 1 263 ? 18.18651 24.17744 11.77148 1.000 25.55214 263 ASP A C 1
ATOM 2111 O O . ASP A 1 263 ? 19.34296 24.51457 11.48822 1.000 28.51769 263 ASP A O 1
ATOM 2116 N N . TYR A 1 264 ? 17.33156 25.02248 12.34824 1.000 24.05553 264 TYR A N 1
ATOM 2117 C CA . TYR A 1 264 ? 17.73358 26.40181 12.60309 1.000 22.63235 264 TYR A CA 1
ATOM 2118 C C . TYR A 1 264 ? 18.82839 26.46452 13.65900 1.000 19.26203 264 TYR A C 1
ATOM 2119 O O . TYR A 1 264 ? 19.88472 27.06343 13.42890 1.000 24.63410 264 TYR A O 1
ATOM 2128 N N . SER A 1 265 ? 18.61573 25.82776 14.81843 1.000 21.82669 265 SER A N 1
ATOM 2129 C CA . SER A 1 265 ? 19.63960 25.89318 15.85985 1.000 21.28713 265 SER A CA 1
ATOM 2130 C C . SER A 1 265 ? 20.93402 25.22142 15.41580 1.000 22.77614 265 SER A C 1
ATOM 2131 O O . SER A 1 265 ? 22.02432 25.66326 15.79069 1.000 25.35127 265 SER A O 1
ATOM 2134 N N A SER A 1 266 ? 20.84847 24.15638 14.61523 0.351 25.28899 266 SER A N 1
ATOM 2135 N N B SER A 1 266 ? 20.83846 24.15094 14.62236 0.649 25.16916 266 SER A N 1
ATOM 2136 C CA A SER A 1 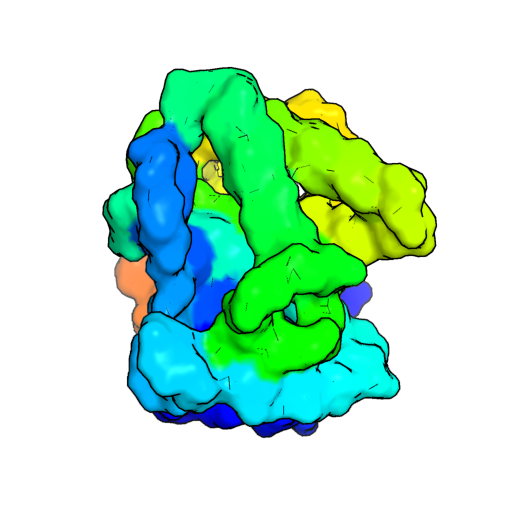266 ? 22.08006 23.53234 14.14396 0.351 30.14932 266 SER A CA 1
ATOM 2137 C CA B SER A 1 266 ? 22.05345 23.52277 14.11708 0.649 30.15813 266 SER A CA 1
ATOM 2138 C C A SER A 1 266 ? 22.83475 24.44452 13.18462 0.351 31.25238 266 SER A C 1
ATOM 2139 C C B SER A 1 266 ? 22.83329 24.48632 13.23219 0.649 31.39531 266 SER A C 1
ATOM 2140 O O A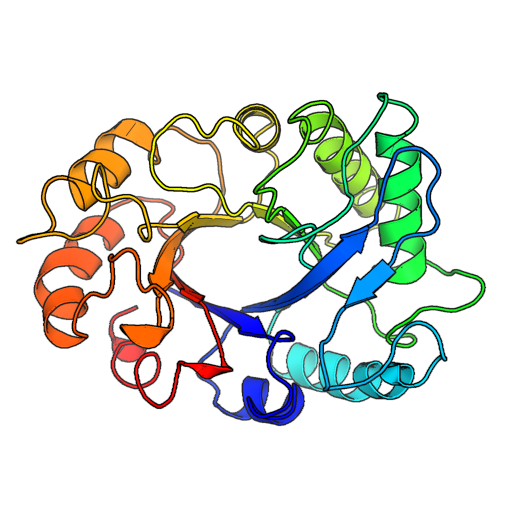 SER A 1 266 ? 24.06560 24.36461 13.09682 0.351 33.08784 266 SER A O 1
ATOM 2141 O O B SER A 1 266 ? 24.07016 24.49341 13.24456 0.649 32.00686 266 SER A O 1
ATOM 2146 N N . LYS A 1 267 ? 22.12452 25.31829 12.46716 1.000 23.85868 267 LYS A N 1
ATOM 2147 C CA . LYS A 1 267 ? 22.79181 26.25133 11.56392 1.000 27.24617 267 LYS A CA 1
ATOM 2148 C C . LYS A 1 267 ? 23.41926 27.42597 12.30866 1.000 24.44522 267 LYS A C 1
ATOM 2149 O O . LYS A 1 267 ? 24.42166 27.97861 11.84437 1.000 28.02774 267 LYS A O 1
ATOM 2155 N N . ILE A 1 268 ? 22.84825 27.83885 13.44015 1.000 24.83490 268 ILE A N 1
ATOM 2156 C CA . ILE A 1 268 ? 23.32379 29.04702 14.10877 1.000 23.65692 268 ILE A CA 1
ATOM 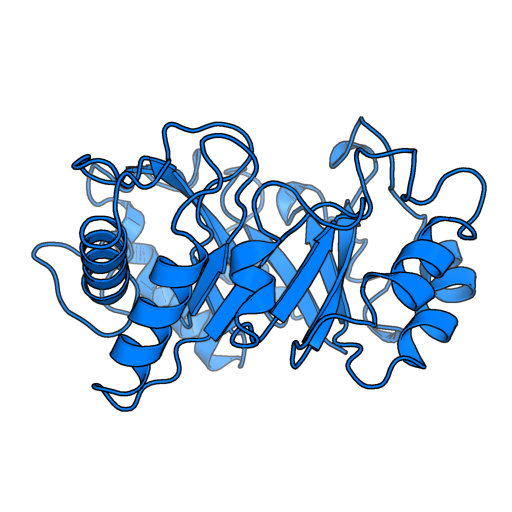2157 C C . ILE A 1 268 ? 24.20305 28.76715 15.32593 1.000 22.96078 268 ILE A C 1
ATOM 2158 O O . ILE A 1 268 ? 24.94681 29.66578 15.74785 1.000 25.44828 268 ILE A O 1
ATOM 2163 N N . LYS A 1 269 ? 24.16051 27.56044 15.89090 1.000 23.89589 269 LYS A N 1
ATOM 2164 C CA . LYS A 1 269 ? 24.80864 27.34190 17.18497 1.000 23.88281 269 LYS A CA 1
ATOM 2165 C C . LYS A 1 269 ? 26.27611 27.75428 17.22656 1.000 31.18945 269 LYS A C 1
ATOM 2166 O O . LYS A 1 269 ? 26.66430 28.43197 18.19368 1.000 27.33653 269 LYS A O 1
ATOM 2172 N N . PRO A 1 270 ? 27.12325 27.42837 16.24196 1.000 28.58950 270 PRO A N 1
ATOM 2173 C CA . PRO A 1 270 ? 28.53230 27.84251 16.34658 1.000 32.56796 270 PRO A CA 1
ATOM 2174 C C . PRO A 1 270 ? 28.71821 29.34415 16.49304 1.000 28.63627 270 PRO A C 1
ATOM 2175 O O . PRO A 1 270 ? 29.71043 29.77605 17.08991 1.000 33.72108 270 PRO A O 1
ATOM 2179 N N . ASP A 1 271 ? 27.78944 30.15441 15.98581 1.000 22.99736 271 ASP A N 1
ATOM 2180 C CA . ASP A 1 271 ? 27.90845 31.60486 16.04572 1.000 32.32985 271 ASP A CA 1
ATOM 2181 C C . ASP A 1 271 ? 27.15423 32.22427 17.21174 1.000 30.57256 271 ASP A C 1
ATOM 2182 O O . ASP A 1 271 ? 27.25801 33.43975 17.41946 1.000 25.11964 271 ASP A O 1
ATOM 2187 N N . VAL A 1 272 ? 26.41079 31.43065 17.97369 1.000 22.54776 272 VAL A N 1
ATOM 2188 C CA . VAL A 1 272 ? 25.65728 31.96411 19.10634 1.000 23.45768 272 VAL A CA 1
ATOM 2189 C C . VAL A 1 272 ? 26.59653 32.17843 20.28454 1.000 30.92244 272 VAL A C 1
ATOM 2190 O O . VAL A 1 272 ? 27.55474 31.42170 20.46616 1.000 33.29398 272 VAL A O 1
#

Nearest PDB structures (foldseek):
  6idn-assembly1_A  TM=1.004E+00  e=8.915E-57  Ipomoea carnea
  4toq-assembly2_B  TM=9.706E-01  e=6.984E-37  Punica granatum
  6gwa-assembly1_A  TM=9.384E-01  e=9.696E-27  Canavalia ensiformis
  2uy3-assembly1_A  TM=8.686E-01  e=2.905E-20  Saccharomyces cerevisiae
  2uy4-assembly1_A  TM=8.700E-01  e=8.000E-20  Saccharomyces cerevisiae

Foldseek 3Di:
DFEEFEAQADLPLDDLLVVLVVVLHQEYEYDDQFEAAPPDDIAGHSDPNFHLVVLGQQVCLVSCVVSVVVNHAYAYEYHDDHHHYDHDDLVRLLVVLVVCCQQAAQHHDPHRSHHHHHGQAYEYEHDDDALPNLLSNLVNNVVVCVVVVGHYAYEYEAELPPPGRNCNNNQQNLRHQEYAYAQALDVQAAADVHRVSVLCSLPPGVLPTRYQAYAHEAELDCVLGVSDRHDPLVRCLPHPLVSNVVRPRHHYYYYYHSSSNPCNSVSRSVRD

Radius of gyration: 17.47 Å; Cα contacts (8 Å, |Δi|>4): 645; chains: 1; bounding box: 37×42×46 Å